Protein 4X9T (pdb70)

Foldseek 3Di:
DPPPEAAEEEEQADQPALSNLLQVLLQVLLVVQHVYGYHYDHRHDPNCVRSVCVQLVDDLALRYKYWDKPVCLCVLPNDPDHLVQWQFQKWWDWFWWFKKAWLPDPDDAVVSVLVVQQVHAFEEEAQDPSDFFQLQVLLQCVQRVGHYDYHHDNGDQVRLVCRLVVNGGIYGATPLNCLVPCVVSGMPTREIAPAADPSRNVHHHVVVVVRDDTTGMTIGMTGGPPRDVVSSVSSNVSSVVSSVDPSSVVSCVVNGGTDIDGRVVVSVVVVVVVVSSVSVVVD

Radius of gyration: 19.53 Å; Cα contacts (8 Å, |Δi|>4): 580; chains: 1; bounding box: 34×39×61 Å

CATH classification: 3.40.190.150 (+1 more: 3.40.190.10)

Structure (mmCIF, N/CA/C/O backbone):
data_4X9T
#
_entry.id   4X9T
#
_cell.length_a   31.976
_cell.length_b   79.244
_cell.length_c   111.583
_cell.angle_alpha   90.000
_cell.angle_beta   90.000
_cell.angle_gamma   90.000
#
_symmetry.space_group_name_H-M   'P 21 21 21'
#
loop_
_entity.id
_entity.type
_entity.pdbx_description
1 polymer 'Uncharacterized protein UPF0065'
2 non-polymer 'CHLORIDE ION'
3 water water
#
loop_
_atom_site.group_PDB
_atom_site.id
_atom_site.type_symbol
_atom_site.label_atom_id
_atom_site.label_alt_id
_atom_site.label_comp_id
_atom_site.label_asym_id
_atom_site.label_entity_id
_atom_site.label_seq_id
_atom_site.pdbx_PDB_ins_code
_atom_site.Cartn_x
_atom_site.Cartn_y
_atom_site.Cartn_z
_atom_site.occupancy
_atom_site.B_iso_or_equiv
_atom_site.auth_seq_id
_atom_site.auth_comp_id
_atom_site.auth_asym_id
_atom_site.auth_atom_id
_atom_site.pdbx_PDB_model_num
ATOM 1 N N . THR A 1 26 ? 26.771 28.703 3.639 1.00 29.60 27 THR A N 1
ATOM 2 C CA . THR A 1 26 ? 27.162 29.089 4.993 1.00 27.23 27 THR A CA 1
ATOM 3 C C . THR A 1 26 ? 25.973 29.636 5.775 1.00 24.27 27 THR A C 1
ATOM 4 O O . THR A 1 26 ? 25.255 30.517 5.300 1.00 26.12 27 THR A O 1
ATOM 8 N N . TYR A 1 27 ? 25.771 29.123 6.980 1.00 21.20 28 TYR A N 1
ATOM 9 C CA . TYR A 1 27 ? 24.693 29.614 7.823 1.00 19.79 28 TYR A CA 1
ATOM 10 C C . TYR A 1 27 ? 25.059 30.959 8.459 1.00 18.17 28 TYR A C 1
ATOM 11 O O . TYR A 1 27 ? 26.167 31.116 8.972 1.00 18.88 28 TYR A O 1
ATOM 20 N N . PRO A 1 28 ? 24.128 31.927 8.469 1.00 17.21 29 PRO A N 1
ATOM 21 C CA . PRO A 1 28 ? 22.786 31.919 7.879 1.00 16.48 29 PRO A CA 1
ATOM 22 C C . PRO A 1 28 ? 22.823 32.412 6.444 1.00 16.55 29 PRO A C 1
ATOM 23 O O . PRO A 1 28 ? 23.608 33.306 6.114 1.00 17.54 29 PRO A O 1
ATOM 27 N N . SER A 1 29 ? 21.971 31.842 5.598 1.00 17.03 30 SER A N 1
ATOM 28 C CA . SER A 1 29 ? 21.942 32.208 4.193 1.00 17.49 30 SER A CA 1
ATOM 29 C C . SER A 1 29 ? 20.576 32.735 3.764 1.00 17.37 30 SER A C 1
ATOM 30 O O . SER A 1 29 ? 20.346 32.970 2.585 1.00 18.68 30 SER A O 1
ATOM 33 N N . ARG A 1 30 ? 19.679 32.914 4.728 1.00 17.21 31 ARG A N 1
ATOM 34 C CA . ARG A 1 30 ? 18.395 33.564 4.473 1.00 18.67 31 ARG A CA 1
ATOM 35 C C . ARG A 1 30 ? 17.896 34.141 5.796 1.00 16.63 31 ARG A C 1
ATOM 36 O O . ARG A 1 30 ? 18.520 33.898 6.824 1.00 16.10 31 ARG A O 1
ATOM 44 N N . PRO A 1 31 ? 16.814 34.947 5.780 1.00 15.78 32 PRO A N 1
ATOM 45 C CA . PRO A 1 31 ? 16.396 35.591 7.030 1.00 15.75 32 PRO A CA 1
ATOM 46 C C . PRO A 1 31 ? 16.025 34.597 8.119 1.00 16.64 32 PRO A C 1
ATOM 47 O O . PRO A 1 31 ? 15.540 33.493 7.841 1.00 17.65 32 PRO A O 1
ATOM 51 N N . ILE A 1 32 ? 16.266 35.013 9.352 1.00 15.45 33 ILE A N 1
ATOM 52 C CA . ILE A 1 32 ? 15.962 34.229 10.535 1.00 14.61 33 ILE A CA 1
ATOM 53 C C . ILE A 1 32 ? 14.737 34.812 11.228 1.00 15.80 33 ILE A C 1
ATOM 54 O O . ILE A 1 32 ? 14.719 36.004 11.544 1.00 17.63 33 ILE A O 1
ATOM 59 N N . GLU A 1 33 ? 13.718 33.989 11.470 1.00 14.85 34 GLU A N 1
ATOM 60 C CA . GLU A 1 33 ? 12.560 34.438 12.243 1.00 16.11 34 GLU A CA 1
ATOM 61 C C . GLU A 1 33 ? 12.812 34.354 13.737 1.00 16.30 34 GLU A C 1
ATOM 62 O O . GLU A 1 33 ? 13.240 33.317 14.246 1.00 16.77 34 GLU A O 1
ATOM 68 N N . LEU A 1 34 ? 12.526 35.448 14.434 1.00 15.51 35 LEU A N 1
ATOM 69 C CA . LEU A 1 34 ? 12.526 35.464 15.884 1.00 16.23 35 LEU A CA 1
ATOM 70 C C . LEU A 1 34 ? 11.076 35.378 16.351 1.00 15.19 35 LEU A C 1
ATOM 71 O O . LEU A 1 34 ? 10.302 36.330 16.187 1.00 15.57 35 LEU A O 1
ATOM 76 N N . ILE A 1 35 ? 10.704 34.216 16.882 1.00 16.21 36 ILE A N 1
ATOM 77 C CA . ILE A 1 35 ? 9.323 33.942 17.257 1.00 16.86 36 ILE A CA 1
ATOM 78 C C . ILE A 1 35 ? 9.095 34.445 18.673 1.00 15.44 36 ILE A C 1
ATOM 79 O O . ILE A 1 35 ? 9.604 33.871 19.644 1.00 16.17 36 ILE A O 1
ATOM 84 N N . VAL A 1 36 ? 8.368 35.550 18.775 1.00 15.97 37 VAL A N 1
ATOM 85 C CA . VAL A 1 36 ? 8.124 36.230 20.037 1.00 14.59 37 VAL A CA 1
ATOM 86 C C . VAL A 1 36 ? 6.703 35.917 20.484 1.00 16.76 37 VAL A C 1
ATOM 87 O O . VAL A 1 36 ? 5.756 36.365 19.852 1.00 16.36 37 VAL A O 1
ATOM 91 N N . PRO A 1 37 ? 6.536 35.149 21.576 1.00 17.45 38 PRO A N 1
ATOM 92 C CA . PRO A 1 37 ? 5.162 34.754 21.937 1.00 19.16 38 PRO A CA 1
ATOM 93 C C . PRO A 1 37 ? 4.422 35.802 22.771 1.00 17.58 38 PRO A C 1
ATOM 94 O O . PRO A 1 37 ? 3.849 35.499 23.821 1.00 18.13 38 PRO A O 1
ATOM 98 N N . TYR A 1 38 ? 4.432 37.037 22.290 1.00 19.13 39 TYR A N 1
ATOM 99 C CA . TYR A 1 38 ? 3.821 38.173 22.958 1.00 19.36 39 TYR A CA 1
ATOM 100 C C . TYR A 1 38 ? 3.255 39.057 21.871 1.00 18.19 39 TYR A C 1
ATOM 101 O O . TYR A 1 38 ? 3.798 39.085 20.770 1.00 17.92 39 TYR A O 1
ATOM 110 N N . PRO A 1 39 ? 2.183 39.789 22.175 1.00 18.09 40 PRO A N 1
ATOM 111 C CA . PRO A 1 39 ? 1.649 40.731 21.187 1.00 19.08 40 PRO A CA 1
ATOM 112 C C . PRO A 1 39 ? 2.652 41.825 20.847 1.00 17.46 40 PRO A C 1
ATOM 113 O O . PRO A 1 39 ? 3.541 42.132 21.646 1.00 20.46 40 PRO A O 1
ATOM 117 N N . ALA A 1 40 ? 2.504 42.404 19.661 1.00 20.62 41 ALA A N 1
ATOM 118 C CA . ALA A 1 40 ? 3.291 43.565 19.275 1.00 20.60 41 ALA A CA 1
ATOM 119 C C . ALA A 1 40 ? 3.053 44.712 20.248 1.00 21.67 41 ALA A C 1
ATOM 120 O O . ALA A 1 40 ? 1.931 44.924 20.712 1.00 24.30 41 ALA A O 1
ATOM 122 N N . GLY A 1 41 ? 4.113 45.450 20.563 1.00 22.81 42 GLY A N 1
ATOM 123 C CA . GLY A 1 41 ? 3.960 46.667 21.339 1.00 22.63 42 GLY A CA 1
ATOM 124 C C . GLY A 1 41 ? 4.336 46.564 22.804 1.00 26.39 42 GLY A C 1
ATOM 125 O O . GLY A 1 41 ? 4.652 47.571 23.434 1.00 32.15 42 GLY A O 1
ATOM 126 N N . GLY A 1 42 ? 4.303 45.356 23.354 1.00 21.82 43 GLY A N 1
ATOM 127 C CA . GLY A 1 42 ? 4.645 45.159 24.750 1.00 24.60 43 GLY A CA 1
ATOM 128 C C . GLY A 1 42 ? 6.144 45.076 24.970 1.00 22.14 43 GLY A C 1
ATOM 129 O O . GLY A 1 42 ? 6.920 45.129 24.021 1.00 19.97 43 GLY A O 1
ATOM 130 N N . GLY A 1 43 ? 6.549 44.926 26.226 1.00 21.94 44 GLY A N 1
ATOM 131 C CA . GLY A 1 43 ? 7.955 44.932 26.590 1.00 22.30 44 GLY A CA 1
ATOM 132 C C . GLY A 1 43 ? 8.795 43.898 25.865 1.00 20.40 44 GLY A C 1
ATOM 133 O O . GLY A 1 43 ? 9.907 44.190 25.424 1.00 18.34 44 GLY A O 1
ATOM 134 N N . THR A 1 44 ? 8.277 42.683 25.735 1.00 18.01 45 THR A N 1
ATOM 135 C CA . THR A 1 44 ? 9.064 41.621 25.129 1.00 17.44 45 THR A CA 1
ATOM 136 C C . THR A 1 44 ? 9.136 41.797 23.612 1.00 15.02 45 THR A C 1
ATOM 137 O O . THR A 1 44 ? 10.146 41.460 22.997 1.00 15.54 45 THR A O 1
ATOM 141 N N . ASP A 1 45 ? 8.085 42.339 23.005 1.00 15.81 46 ASP A N 1
ATOM 142 C CA . ASP A 1 45 ? 8.162 42.701 21.592 1.00 17.70 46 ASP A CA 1
ATOM 143 C C . ASP A 1 45 ? 9.255 43.748 21.390 1.00 16.28 46 ASP A C 1
ATOM 144 O O . ASP A 1 45 ? 10.054 43.648 20.460 1.00 16.95 46 ASP A O 1
ATOM 149 N N . VAL A 1 46 ? 9.283 44.758 22.256 1.00 17.23 47 VAL A N 1
ATOM 150 C CA . VAL A 1 46 ? 10.319 45.787 22.182 1.00 17.54 47 VAL A CA 1
ATOM 151 C C . VAL A 1 46 ? 11.702 45.163 22.310 1.00 15.61 47 VAL A C 1
ATOM 152 O O . VAL A 1 46 ? 12.606 45.489 21.540 1.00 15.88 47 VAL A O 1
ATOM 156 N N . LEU A 1 47 ? 11.873 44.267 23.282 1.00 15.84 48 LEU A N 1
ATOM 157 C CA . LEU A 1 47 ? 13.146 43.567 23.457 1.00 16.65 48 LEU A CA 1
ATOM 158 C C . LEU A 1 47 ? 13.541 42.784 22.209 1.00 16.15 48 LEU A C 1
ATOM 159 O O . LEU A 1 47 ? 14.679 42.855 21.747 1.00 15.91 48 LEU A O 1
ATOM 164 N N . GLY A 1 48 ? 12.594 42.028 21.666 1.00 13.62 49 GLY A N 1
ATOM 165 C CA . GLY A 1 48 ? 12.839 41.231 20.481 1.00 16.21 49 GLY A CA 1
ATOM 166 C C . GLY A 1 48 ? 13.253 42.076 19.293 1.00 13.81 49 GLY A C 1
ATOM 167 O O . GLY A 1 48 ? 14.229 41.774 18.609 1.00 14.74 49 GLY A O 1
ATOM 168 N N . ARG A 1 49 ? 12.536 43.162 19.058 1.00 14.76 50 ARG A N 1
ATOM 169 C CA . ARG A 1 49 ? 12.868 44.017 17.926 1.00 14.97 50 ARG A CA 1
ATOM 170 C C . ARG A 1 49 ? 14.172 44.795 18.164 1.00 14.69 50 ARG A C 1
ATOM 171 O O . ARG A 1 49 ? 14.930 45.045 17.215 1.00 15.86 50 ARG A O 1
ATOM 179 N N . ALA A 1 50 ? 14.469 45.121 19.420 1.00 15.49 51 ALA A N 1
ATOM 180 C CA . ALA A 1 50 ? 15.747 45.756 19.735 1.00 16.04 51 ALA A CA 1
ATOM 181 C C . ALA A 1 50 ? 16.905 44.788 19.512 1.00 14.73 51 ALA A C 1
ATOM 182 O O . ALA A 1 50 ? 17.963 45.183 19.020 1.00 15.70 51 ALA A O 1
ATOM 184 N N . PHE A 1 51 ? 16.715 43.522 19.871 1.00 14.76 52 PHE A N 1
ATOM 185 C CA . PHE A 1 51 ? 17.735 42.511 19.639 1.00 14.38 52 PHE A CA 1
ATOM 186 C C . PHE A 1 51 ? 17.979 42.365 18.133 1.00 14.32 52 PHE A C 1
ATOM 187 O O . PHE A 1 51 ? 19.118 42.301 17.673 1.00 14.51 52 PHE A O 1
ATOM 195 N N . ALA A 1 52 ? 16.898 42.332 17.362 1.00 13.84 53 ALA A N 1
ATOM 196 C CA . ALA A 1 52 ? 17.009 42.224 15.916 1.00 15.54 53 ALA A CA 1
ATOM 197 C C . ALA A 1 52 ? 17.768 43.411 15.343 1.00 14.57 53 ALA A C 1
ATOM 198 O O . ALA A 1 52 ? 18.624 43.243 14.486 1.00 16.06 53 ALA A O 1
ATOM 200 N N . LEU A 1 53 ? 17.446 44.618 15.800 1.00 15.47 54 LEU A N 1
ATOM 201 C CA . LEU A 1 53 ? 18.135 45.816 15.319 1.00 16.93 54 LEU A CA 1
ATOM 202 C C . LEU A 1 53 ? 19.620 45.779 15.667 1.00 16.83 54 LEU A C 1
ATOM 203 O O . LEU A 1 53 ? 20.472 46.145 14.852 1.00 18.33 54 LEU A O 1
ATOM 208 N N . ALA A 1 54 ? 19.933 45.316 16.869 1.00 15.72 55 ALA A N 1
ATOM 209 C CA . ALA A 1 54 ? 21.318 45.241 17.324 1.00 14.91 55 ALA A CA 1
ATOM 210 C C . ALA A 1 54 ? 22.104 44.116 16.650 1.00 16.94 55 ALA A C 1
ATOM 211 O O . ALA A 1 54 ? 23.330 44.028 16.807 1.00 18.21 55 ALA A O 1
ATOM 213 N N A SER A 1 55 ? 21.410 43.260 15.904 0.54 15.45 56 SER A N 1
ATOM 214 N N B SER A 1 55 ? 21.408 43.257 15.908 0.46 15.55 56 SER A N 1
ATOM 215 C CA A SER A 1 55 ? 22.059 42.105 15.286 0.54 16.57 56 SER A CA 1
ATOM 216 C CA B SER A 1 55 ? 22.048 42.105 15.272 0.46 16.57 56 SER A CA 1
ATOM 217 C C A SER A 1 55 ? 22.639 42.406 13.906 0.54 17.82 56 SER A C 1
ATOM 218 C C B SER A 1 55 ? 22.677 42.425 13.923 0.46 17.71 56 SER A C 1
ATOM 219 O O A SER A 1 55 ? 23.318 41.560 13.330 0.54 18.93 56 SER A O 1
ATOM 220 O O B SER A 1 55 ? 23.423 41.609 13.385 0.46 17.90 56 SER A O 1
ATOM 225 N N . VAL A 1 56 ? 22.376 43.599 13.377 1.00 17.15 57 VAL A N 1
ATOM 226 C CA . VAL A 1 56 ? 22.745 43.913 11.990 1.00 19.17 57 VAL A CA 1
ATOM 227 C C . VAL A 1 56 ? 24.243 43.809 11.688 1.00 19.26 57 VAL A C 1
ATOM 228 O O . VAL A 1 56 ? 24.627 43.318 10.623 1.00 21.43 57 VAL A O 1
ATOM 232 N N . LYS A 1 57 ? 25.091 44.240 12.619 1.00 20.43 58 LYS A N 1
ATOM 233 C CA . LYS A 1 57 ? 26.543 44.156 12.408 1.00 19.93 58 LYS A CA 1
ATOM 234 C C . LYS A 1 57 ? 27.085 42.740 12.548 1.00 18.95 58 LYS A C 1
ATOM 235 O O . LYS A 1 57 ? 28.174 42.431 12.071 1.00 21.12 58 LYS A O 1
ATOM 241 N N . HIS A 1 58 ? 26.323 41.884 13.209 1.00 17.01 59 HIS A N 1
ATOM 242 C CA . HIS A 1 58 ? 26.881 40.639 13.723 1.00 16.67 59 HIS A CA 1
ATOM 243 C C . HIS A 1 58 ? 26.319 39.382 13.080 1.00 17.20 59 HIS A C 1
ATOM 244 O O . HIS A 1 58 ? 26.867 38.296 13.256 1.00 20.58 59 HIS A O 1
ATOM 251 N N . LEU A 1 59 ? 25.247 39.533 12.312 1.00 17.14 60 LEU A N 1
ATOM 252 C CA . LEU A 1 59 ? 24.730 38.442 11.491 1.00 19.51 60 LEU A CA 1
ATOM 253 C C . LEU A 1 59 ? 24.518 38.964 10.079 1.00 19.22 60 LEU A C 1
ATOM 254 O O . LEU A 1 59 ? 24.054 40.092 9.898 1.00 25.98 60 LEU A O 1
ATOM 259 N N . PRO A 1 60 ? 24.856 38.153 9.065 1.00 17.87 61 PRO A N 1
ATOM 260 C CA . PRO A 1 60 ? 24.778 38.601 7.670 1.00 19.90 61 PRO A CA 1
ATOM 261 C C . PRO A 1 60 ? 23.380 38.461 7.058 1.00 19.32 61 PRO A C 1
ATOM 262 O O . PRO A 1 60 ? 23.203 38.719 5.863 1.00 22.73 61 PRO A O 1
ATOM 266 N N . GLN A 1 61 ? 22.407 38.049 7.863 1.00 16.93 62 GLN A N 1
ATOM 267 C CA . GLN A 1 61 ? 21.013 37.953 7.420 1.00 15.94 62 GLN A CA 1
ATOM 268 C C . GLN A 1 61 ? 20.158 38.624 8.466 1.00 17.06 62 GLN A C 1
ATOM 269 O O . GLN A 1 61 ? 20.544 38.669 9.630 1.00 18.71 62 GLN A O 1
ATOM 275 N N . ASN A 1 62 ? 19.001 39.137 8.059 1.00 18.72 63 ASN A N 1
ATOM 276 C CA . ASN A 1 62 ? 18.109 39.838 8.974 1.00 18.03 63 ASN A CA 1
ATOM 277 C C . ASN A 1 62 ? 17.473 38.914 9.996 1.00 19.88 63 ASN A C 1
ATOM 278 O O . ASN A 1 62 ? 17.187 37.757 9.691 1.00 19.03 63 ASN A O 1
ATOM 283 N N . LEU A 1 63 ? 17.230 39.436 11.195 1.00 16.21 64 LEU A N 1
ATOM 284 C CA . LEU A 1 63 ? 16.335 38.797 12.153 1.00 14.65 64 LEU A CA 1
ATOM 285 C C . LEU A 1 63 ? 14.973 39.461 12.053 1.00 15.74 64 LEU A C 1
ATOM 286 O O . LEU A 1 63 ? 14.858 40.687 12.176 1.00 19.25 64 LEU A O 1
ATOM 291 N N . ILE A 1 64 ? 13.945 38.653 11.833 1.00 14.63 65 ILE A N 1
ATOM 292 C CA . ILE A 1 64 ? 12.603 39.144 11.574 1.00 17.05 65 ILE A CA 1
ATOM 293 C C . ILE A 1 64 ? 11.694 38.705 12.708 1.00 16.43 65 ILE A C 1
ATOM 294 O O . ILE A 1 64 ? 11.527 37.514 12.946 1.00 17.90 65 ILE A O 1
ATOM 299 N N . VAL A 1 65 ? 11.101 39.660 13.412 1.00 15.07 66 VAL A N 1
ATOM 300 C CA . VAL A 1 65 ? 10.239 39.324 14.534 1.00 16.00 66 VAL A CA 1
ATOM 301 C C . VAL A 1 65 ? 8.858 38.915 14.052 1.00 16.25 66 VAL A C 1
ATOM 302 O O . VAL A 1 65 ? 8.267 39.558 13.176 1.00 17.82 66 VAL A O 1
ATOM 306 N N . VAL A 1 66 ? 8.363 37.823 14.630 1.00 17.07 67 VAL A N 1
ATOM 307 C CA . VAL A 1 66 ? 6.998 37.366 14.441 1.00 19.89 67 VAL A CA 1
ATOM 308 C C . VAL A 1 66 ? 6.325 37.329 15.807 1.00 18.46 67 VAL A C 1
ATOM 309 O O . VAL A 1 66 ? 6.867 36.734 16.734 1.00 18.60 67 VAL A O 1
ATOM 313 N N . ASN A 1 67 ? 5.181 37.984 15.944 1.00 17.89 68 ASN A N 1
ATOM 314 C CA . ASN A 1 67 ? 4.442 37.950 17.201 1.00 16.74 68 ASN A CA 1
ATOM 315 C C . ASN A 1 67 ? 3.424 36.835 17.188 1.00 17.35 68 ASN A C 1
ATOM 316 O O . ASN A 1 67 ? 2.443 36.896 16.458 1.00 20.16 68 ASN A O 1
ATOM 321 N N . LYS A 1 68 ? 3.698 35.792 17.968 1.00 17.02 69 LYS A N 1
ATOM 322 C CA . LYS A 1 68 ? 2.816 34.639 18.014 1.00 18.33 69 LYS A CA 1
ATOM 323 C C . LYS A 1 68 ? 2.471 34.264 19.454 1.00 16.78 69 LYS A C 1
ATOM 324 O O . LYS A 1 68 ? 2.954 33.248 19.973 1.00 17.24 69 LYS A O 1
ATOM 330 N N . PRO A 1 69 ? 1.661 35.104 20.116 1.00 18.74 70 PRO A N 1
ATOM 331 C CA . PRO A 1 69 ? 1.246 34.824 21.493 1.00 18.61 70 PRO A CA 1
ATOM 332 C C . PRO A 1 69 ? 0.172 33.751 21.544 1.00 18.87 70 PRO A C 1
ATOM 333 O O . PRO A 1 69 ? -0.344 33.307 20.509 1.00 19.43 70 PRO A O 1
ATOM 337 N N . GLY A 1 70 ? -0.197 33.367 22.761 1.00 18.73 71 GLY A N 1
ATOM 338 C CA . GLY A 1 70 ? -1.244 32.395 22.975 1.00 18.94 71 GLY A CA 1
ATOM 339 C C . GLY A 1 70 ? -0.728 31.206 23.751 1.00 17.90 71 GLY A C 1
ATOM 340 O O . GLY A 1 70 ? 0.391 30.761 23.545 1.00 17.22 71 GLY A O 1
ATOM 341 N N . ALA A 1 71 ? -1.569 30.691 24.640 1.00 18.74 72 ALA A N 1
ATOM 342 C CA . ALA A 1 71 ? -1.257 29.498 25.422 1.00 20.17 72 ALA A CA 1
ATOM 343 C C . ALA A 1 71 ? 0.071 29.659 26.159 1.00 17.80 72 ALA A C 1
ATOM 344 O O . ALA A 1 71 ? 0.881 28.728 26.219 1.00 17.93 72 ALA A O 1
ATOM 346 N N . SER A 1 72 ? 0.301 30.870 26.671 1.00 17.55 73 SER A N 1
ATOM 347 C CA . SER A 1 72 ? 1.448 31.195 27.521 1.00 17.09 73 SER A CA 1
ATOM 348 C C . SER A 1 72 ? 2.765 30.942 26.814 1.00 17.70 73 SER A C 1
ATOM 349 O O . SER A 1 72 ? 3.802 30.786 27.458 1.00 18.84 73 SER A O 1
ATOM 352 N N . GLY A 1 73 ? 2.735 30.936 25.485 1.00 16.85 74 GLY A N 1
ATOM 353 C CA . GLY A 1 73 ? 3.941 30.771 24.698 1.00 17.68 74 GLY A CA 1
ATOM 354 C C . GLY A 1 73 ? 3.938 29.503 23.863 1.00 15.74 74 GLY A C 1
ATOM 355 O O . GLY A 1 73 ? 4.751 29.368 22.955 1.00 15.87 74 GLY A O 1
ATOM 356 N N . ALA A 1 74 ? 3.026 28.581 24.146 1.00 16.23 75 ALA A N 1
ATOM 357 C CA . ALA A 1 74 ? 3.109 27.239 23.573 1.00 16.72 75 ALA A CA 1
ATOM 358 C C . ALA A 1 74 ? 2.797 27.191 22.079 1.00 16.24 75 ALA A C 1
ATOM 359 O O . ALA A 1 74 ? 3.273 26.300 21.381 1.00 16.07 75 ALA A O 1
ATOM 361 N N . ILE A 1 75 ? 1.995 28.126 21.579 1.00 16.34 76 ILE A N 1
ATOM 362 C CA . ILE A 1 75 ? 1.760 28.198 20.138 1.00 17.28 76 ILE A CA 1
ATOM 363 C C . ILE A 1 75 ? 3.068 28.602 19.441 1.00 16.41 76 ILE A C 1
ATOM 364 O O . ILE A 1 75 ? 3.449 28.010 18.426 1.00 16.78 76 ILE A O 1
ATOM 369 N N . GLY A 1 76 ? 3.773 29.580 19.994 1.00 16.27 77 GLY A N 1
ATOM 370 C CA . GLY A 1 76 ? 5.068 29.971 19.470 1.00 17.33 77 GLY A CA 1
ATOM 371 C C . GLY A 1 76 ? 6.130 28.890 19.634 1.00 17.04 77 GLY A C 1
ATOM 372 O O . GLY A 1 76 ? 6.919 28.654 18.709 1.00 16.74 77 GLY A O 1
ATOM 373 N N . TRP A 1 77 ? 6.161 28.229 20.792 1.00 15.83 78 TRP A N 1
ATOM 374 C CA . TRP A 1 77 ? 7.106 27.130 20.985 1.00 16.02 78 TRP A CA 1
ATOM 375 C C . TRP A 1 77 ? 6.894 26.039 19.954 1.00 16.54 78 TRP A C 1
ATOM 376 O O . TRP A 1 77 ? 7.865 25.535 19.395 1.00 17.63 78 TRP A O 1
ATOM 387 N N . ALA A 1 78 ? 5.639 25.674 19.702 1.00 16.57 79 ALA A N 1
ATOM 388 C CA . ALA A 1 78 ? 5.334 24.627 18.739 1.00 17.43 79 ALA A CA 1
ATOM 389 C C . ALA A 1 78 ? 5.804 25.020 17.342 1.00 18.72 79 ALA A C 1
ATOM 390 O O . ALA A 1 78 ? 6.288 24.177 16.589 1.00 19.95 79 ALA A O 1
ATOM 392 N N . ASP A 1 79 ? 5.690 26.301 16.996 1.00 17.71 80 ASP A N 1
ATOM 393 C CA . ASP A 1 79 ? 6.146 26.757 15.679 1.00 17.16 80 ASP A CA 1
ATOM 394 C C . ASP A 1 79 ? 7.632 26.461 15.503 1.00 17.22 80 ASP A C 1
ATOM 395 O O . ASP A 1 79 ? 8.069 26.003 14.449 1.00 17.85 80 ASP A O 1
ATOM 400 N N . VAL A 1 80 ? 8.401 26.686 16.554 1.00 15.93 81 VAL A N 1
ATOM 401 C CA . VAL A 1 80 ? 9.842 26.456 16.500 1.00 16.79 81 VAL A CA 1
ATOM 402 C C . VAL A 1 80 ? 10.175 24.964 16.555 1.00 19.07 81 VAL A C 1
ATOM 403 O O . VAL A 1 80 ? 10.960 24.457 15.748 1.00 19.65 81 VAL A O 1
ATOM 407 N N . ILE A 1 81 ? 9.562 24.256 17.496 1.00 19.55 82 ILE A N 1
ATOM 408 C CA . ILE A 1 81 ? 9.834 22.836 17.695 1.00 22.14 82 ILE A CA 1
ATOM 409 C C . ILE A 1 81 ? 9.463 22.005 16.475 1.00 25.56 82 ILE A C 1
ATOM 410 O O . ILE A 1 81 ? 10.188 21.079 16.094 1.00 27.29 82 ILE A O 1
ATOM 415 N N . ASN A 1 82 ? 8.347 22.350 15.848 1.00 22.44 83 ASN A N 1
ATOM 416 C CA . ASN A 1 82 ? 7.874 21.606 14.688 1.00 25.41 83 ASN A CA 1
ATOM 417 C C . ASN A 1 82 ? 8.547 22.054 13.396 1.00 24.00 83 ASN A C 1
ATOM 418 O O . ASN A 1 82 ? 8.390 21.416 12.356 1.00 26.36 83 ASN A O 1
ATOM 423 N N . GLY A 1 83 ? 9.289 23.153 13.467 1.00 21.44 84 GLY A N 1
ATOM 424 C CA . GLY A 1 83 ? 10.005 23.665 12.313 1.00 24.16 84 GLY A CA 1
ATOM 425 C C . GLY A 1 83 ? 11.280 22.882 12.063 1.00 22.92 84 GLY A C 1
ATOM 426 O O . GLY A 1 83 ? 11.717 22.104 12.906 1.00 25.10 84 GLY A O 1
ATOM 427 N N . LYS A 1 84 ? 11.893 23.094 10.907 1.00 20.91 85 LYS A N 1
ATOM 428 C CA . LYS A 1 84 ? 13.119 22.375 10.586 1.00 21.05 85 LYS A CA 1
ATOM 429 C C . LYS A 1 84 ? 14.282 22.810 11.479 1.00 17.21 85 LYS A C 1
ATOM 430 O O . LYS A 1 84 ? 14.358 23.963 11.896 1.00 17.84 85 LYS A O 1
ATOM 436 N N . PRO A 1 85 ? 15.208 21.875 11.762 1.00 18.08 86 PRO A N 1
ATOM 437 C CA . PRO A 1 85 ? 16.373 22.200 12.589 1.00 17.90 86 PRO A CA 1
ATOM 438 C C . PRO A 1 85 ? 17.460 22.876 11.761 1.00 17.50 86 PRO A C 1
ATOM 439 O O . PRO A 1 85 ? 18.584 22.379 11.708 1.00 21.11 86 PRO A O 1
ATOM 443 N N . GLU A 1 86 ? 17.111 23.985 11.109 1.00 17.36 87 GLU A N 1
ATOM 444 C CA . GLU A 1 86 ? 18.001 24.640 10.153 1.00 18.04 87 GLU A CA 1
ATOM 445 C C . GLU A 1 86 ? 18.478 26.011 10.619 1.00 19.13 87 GLU A C 1
ATOM 446 O O . GLU A 1 86 ? 19.242 26.663 9.911 1.00 19.00 87 GLU A O 1
ATOM 452 N N . GLY A 1 87 ? 18.039 26.454 11.792 1.00 16.33 88 GLY A N 1
ATOM 453 C CA . GLY A 1 87 ? 18.493 27.721 12.332 1.00 16.20 88 GLY A CA 1
ATOM 454 C C . GLY A 1 87 ? 17.725 28.947 11.866 1.00 16.51 88 GLY A C 1
ATOM 455 O O . GLY A 1 87 ? 18.146 30.068 12.132 1.00 17.09 88 GLY A O 1
ATOM 456 N N . TYR A 1 88 ? 16.604 28.769 11.176 1.00 15.56 89 TYR A N 1
ATOM 457 C CA . TYR A 1 88 ? 15.891 29.950 10.680 1.00 15.11 89 TYR A CA 1
ATOM 458 C C . TYR A 1 88 ? 14.643 30.279 11.499 1.00 14.99 89 TYR A C 1
ATOM 459 O O . TYR A 1 88 ? 13.878 31.156 11.118 1.00 16.04 89 TYR A O 1
ATOM 468 N N . LYS A 1 89 ? 14.477 29.600 12.638 1.00 14.86 90 LYS A N 1
ATOM 469 C CA . LYS A 1 89 ? 13.493 29.965 13.650 1.00 14.27 90 LYS A CA 1
ATOM 470 C C . LYS A 1 89 ? 14.189 29.976 15.001 1.00 15.16 90 LYS A C 1
ATOM 471 O O . LYS A 1 89 ? 14.839 28.998 15.388 1.00 15.57 90 LYS A O 1
ATOM 477 N N . VAL A 1 90 ? 14.077 31.093 15.705 1.00 14.42 91 VAL A N 1
ATOM 478 C CA . VAL A 1 90 ? 14.628 31.236 17.046 1.00 13.99 91 VAL A CA 1
ATOM 479 C C . VAL A 1 90 ? 13.482 31.583 17.976 1.00 14.54 91 VAL A C 1
ATOM 480 O O . VAL A 1 90 ? 12.711 32.502 17.696 1.00 14.72 91 VAL A O 1
ATOM 484 N N . ALA A 1 91 ? 13.336 30.825 19.057 1.00 14.22 92 ALA A N 1
ATOM 485 C CA . ALA A 1 91 ? 12.299 31.084 20.050 1.00 13.85 92 ALA A CA 1
ATOM 486 C C . ALA A 1 91 ? 12.778 32.105 21.057 1.00 12.87 92 ALA A C 1
ATOM 487 O O . ALA A 1 91 ? 13.880 32.002 21.586 1.00 14.28 92 ALA A O 1
ATOM 489 N N . LEU A 1 92 ? 11.930 33.087 21.334 1.00 13.72 93 LEU A N 1
ATOM 490 C CA . LEU A 1 92 ? 12.127 33.945 22.486 1.00 15.49 93 LEU A CA 1
ATOM 491 C C . LEU A 1 92 ? 11.434 33.258 23.662 1.00 14.53 93 LEU A C 1
ATOM 492 O O . LEU A 1 92 ? 10.217 33.374 23.869 1.00 16.72 93 LEU A O 1
ATOM 497 N N . LEU A 1 93 ? 12.235 32.508 24.408 1.00 13.17 94 LEU A N 1
ATOM 498 C CA . LEU A 1 93 ? 11.756 31.767 25.572 1.00 13.20 94 LEU A CA 1
ATOM 499 C C . LEU A 1 93 ? 11.557 32.665 26.777 1.00 13.58 94 LEU A C 1
ATOM 500 O O . LEU A 1 93 ? 12.260 33.668 26.946 1.00 14.38 94 LEU A O 1
ATOM 505 N N . ALA A 1 94 ? 10.625 32.262 27.633 1.00 13.91 95 ALA A N 1
ATOM 506 C CA . ALA A 1 94 ? 10.281 33.007 28.830 1.00 13.12 95 ALA A CA 1
ATOM 507 C C . ALA A 1 94 ? 9.862 32.071 29.943 1.00 14.93 95 ALA A C 1
ATOM 508 O O . ALA A 1 94 ? 9.651 30.876 29.725 1.00 15.57 95 ALA A O 1
ATOM 510 N N . THR A 1 95 ? 9.686 32.659 31.119 1.00 14.45 96 THR A N 1
ATOM 511 C CA . THR A 1 95 ? 9.412 31.965 32.371 1.00 15.15 96 THR A CA 1
ATOM 512 C C . THR A 1 95 ? 8.314 30.899 32.299 1.00 15.23 96 THR A C 1
ATOM 513 O O . THR A 1 95 ? 8.366 29.893 33.004 1.00 16.57 96 THR A O 1
ATOM 517 N N . ASP A 1 96 ? 7.310 31.143 31.454 1.00 15.14 97 ASP A N 1
ATOM 518 C CA . ASP A 1 96 ? 6.153 30.241 31.314 1.00 16.18 97 ASP A CA 1
ATOM 519 C C . ASP A 1 96 ? 6.548 28.821 30.947 1.00 15.64 97 ASP A C 1
ATOM 520 O O . ASP A 1 96 ? 5.823 27.873 31.217 1.00 16.47 97 ASP A O 1
ATOM 525 N N . LEU A 1 97 ? 7.698 28.678 30.303 1.00 15.53 98 LEU A N 1
ATOM 526 C CA . LEU A 1 97 ? 8.218 27.365 29.938 1.00 15.38 98 LEU A CA 1
ATOM 527 C C . LEU A 1 97 ? 8.515 26.505 31.178 1.00 18.49 98 LEU A C 1
ATOM 528 O O . LEU A 1 97 ? 8.535 25.273 31.090 1.00 18.14 98 LEU A O 1
ATOM 541 N N . THR A 1 99 ? 6.659 26.730 34.115 1.00 18.70 100 THR A N 1
ATOM 542 C CA . THR A 1 99 ? 5.457 26.450 34.881 1.00 21.45 100 THR A CA 1
ATOM 543 C C . THR A 1 99 ? 4.427 25.651 34.090 1.00 20.31 100 THR A C 1
ATOM 544 O O . THR A 1 99 ? 3.833 24.730 34.630 1.00 21.83 100 THR A O 1
ATOM 548 N N . GLN A 1 100 ? 4.230 25.981 32.817 1.00 20.81 101 GLN A N 1
ATOM 549 C CA . GLN A 1 100 ? 3.191 25.316 32.027 1.00 21.52 101 GLN A CA 1
ATOM 550 C C . GLN A 1 100 ? 3.297 23.777 31.995 1.00 20.47 101 GLN A C 1
ATOM 551 O O . GLN A 1 100 ? 2.306 23.098 32.278 1.00 22.98 101 GLN A O 1
ATOM 557 N N 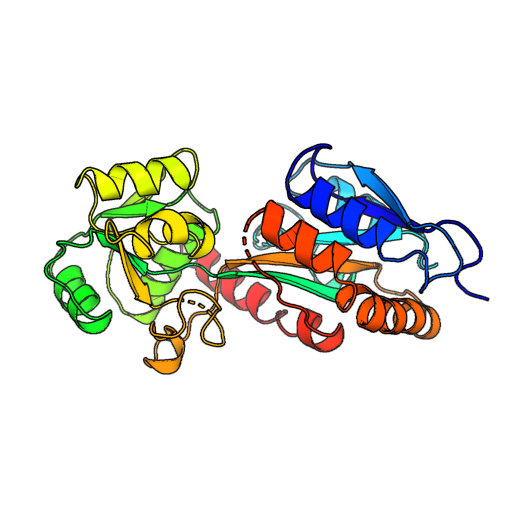. PRO A 1 101 ? 4.476 23.213 31.664 1.00 20.10 102 PRO A N 1
ATOM 558 C CA . PRO A 1 101 ? 4.511 21.743 31.680 1.00 22.53 102 PRO A CA 1
ATOM 559 C C . PRO A 1 101 ? 4.337 21.150 33.077 1.00 23.06 102 PRO A C 1
ATOM 560 O O . PRO A 1 101 ? 3.746 20.079 33.228 1.00 23.92 102 PRO A O 1
ATOM 564 N N . ASN A 1 102 ? 4.845 21.839 34.092 1.00 21.97 103 ASN A N 1
ATOM 565 C CA . ASN A 1 102 ? 4.746 21.338 35.458 1.00 22.74 103 ASN A CA 1
ATOM 566 C C . ASN A 1 102 ? 3.345 21.481 36.040 1.00 26.13 103 ASN A C 1
ATOM 567 O O . ASN A 1 102 ? 3.034 20.907 37.084 1.00 28.94 103 ASN A O 1
ATOM 580 N N . GLY A 1 104 ? 0.944 20.561 34.056 1.00 30.60 105 GLY A N 1
ATOM 581 C CA . GLY A 1 104 ? 0.295 19.578 33.206 1.00 29.98 105 GLY A CA 1
ATOM 582 C C . GLY A 1 104 ? -0.490 20.186 32.061 1.00 29.36 105 GLY A C 1
ATOM 583 O O . GLY A 1 104 ? -1.452 19.588 31.576 1.00 34.27 105 GLY A O 1
ATOM 584 N N . LEU A 1 105 ? -0.073 21.367 31.614 1.00 29.04 106 LEU A N 1
ATOM 585 C CA . LEU A 1 105 ? -0.809 22.101 30.588 1.00 28.20 106 LEU A CA 1
ATOM 586 C C . LEU A 1 105 ? -0.161 22.001 29.208 1.00 31.02 106 LEU A C 1
ATOM 587 O O . LEU A 1 105 ? -0.744 22.419 28.206 1.00 29.63 106 LEU A O 1
ATOM 592 N N . THR A 1 106 ? 1.047 21.449 29.164 1.00 26.35 107 THR A N 1
ATOM 593 C CA . THR A 1 106 ? 1.734 21.189 27.905 1.00 23.66 107 THR A CA 1
ATOM 594 C C . THR A 1 106 ? 2.780 20.101 28.106 1.00 25.32 107 THR A C 1
ATOM 595 O O . THR A 1 106 ? 3.263 19.892 29.221 1.00 25.08 107 THR A O 1
ATOM 599 N N . LYS A 1 107 ? 3.113 19.405 27.022 1.00 22.23 108 LYS A N 1
ATOM 600 C CA . LYS A 1 107 ? 4.182 18.412 27.032 1.00 24.91 108 LYS A CA 1
ATOM 601 C C . LYS A 1 107 ? 5.521 19.050 26.679 1.00 19.28 108 LYS A C 1
ATOM 602 O O . LYS A 1 107 ? 6.573 18.426 26.825 1.00 23.57 108 LYS A O 1
ATOM 608 N N . ILE A 1 108 ? 5.479 20.293 26.208 1.00 18.66 109 ILE A N 1
ATOM 609 C CA . ILE A 1 108 ? 6.685 21.015 25.823 1.00 18.90 109 ILE A CA 1
ATOM 610 C C . ILE A 1 108 ? 7.485 21.393 27.060 1.00 18.78 109 ILE A C 1
ATOM 611 O O . ILE A 1 108 ? 6.921 21.865 28.049 1.00 18.95 109 ILE A O 1
ATOM 616 N N . THR A 1 109 ? 8.794 21.152 27.022 1.00 17.45 110 THR A N 1
ATOM 617 C CA . THR A 1 109 ? 9.661 21.558 28.121 1.00 17.42 110 THR A CA 1
ATOM 618 C C . THR A 1 109 ? 10.937 22.161 27.573 1.00 15.91 110 THR A C 1
ATOM 619 O O . THR A 1 109 ? 11.168 22.157 26.360 1.00 15.86 110 THR A O 1
ATOM 623 N N . HIS A 1 110 ? 11.787 22.631 28.479 1.00 16.10 111 HIS A N 1
ATOM 624 C CA . HIS A 1 110 ? 13.064 23.219 28.095 1.00 16.89 111 HIS A CA 1
ATOM 625 C C . HIS A 1 110 ? 13.922 22.239 27.309 1.00 15.58 111 HIS A C 1
ATOM 626 O O . HIS A 1 110 ? 14.769 22.665 26.521 1.00 17.16 111 HIS A O 1
ATOM 633 N N . GLU A 1 111 ? 13.706 20.938 27.495 1.00 16.38 112 GLU A N 1
ATOM 634 C CA . GLU A 1 111 ? 14.530 19.950 26.802 1.00 16.86 112 GLU A CA 1
ATOM 635 C C . GLU A 1 111 ? 14.175 19.811 25.324 1.00 16.83 112 GLU A C 1
ATOM 636 O O . GLU A 1 111 ? 14.859 19.101 24.590 1.00 18.08 112 GLU A O 1
ATOM 642 N N . ASP A 1 112 ? 13.120 20.491 24.883 1.00 15.56 113 ASP A N 1
ATOM 643 C CA . ASP A 1 112 ? 12.788 20.534 23.462 1.00 16.26 113 ASP A CA 1
ATOM 644 C C . ASP A 1 112 ? 13.617 21.573 22.715 1.00 14.49 113 ASP A C 1
ATOM 645 O O . ASP A 1 112 ? 13.499 21.710 21.498 1.00 15.41 113 ASP A O 1
ATOM 650 N N . PHE A 1 113 ? 14.470 22.290 23.438 1.00 15.10 114 PHE A N 1
ATOM 651 C CA . PHE A 1 113 ? 15.236 23.389 22.871 1.00 14.00 114 PHE A CA 1
ATOM 652 C C . PHE A 1 113 ? 16.717 23.230 23.133 1.00 15.90 114 PHE A C 1
ATOM 653 O O . PHE A 1 113 ? 17.120 22.558 24.096 1.00 17.63 114 PHE A O 1
ATOM 661 N N . ILE A 1 114 ? 17.521 23.852 22.277 1.00 14.20 115 ILE A N 1
ATOM 662 C CA . ILE A 1 114 ? 18.929 24.116 22.557 1.00 14.77 115 ILE A CA 1
ATOM 663 C C . ILE A 1 114 ? 19.070 25.600 22.862 1.00 14.25 115 ILE A C 1
ATOM 664 O O . ILE A 1 114 ? 18.705 26.450 22.036 1.00 14.16 115 ILE A O 1
ATOM 669 N N . PRO A 1 115 ? 19.589 25.922 24.053 1.00 14.20 116 PRO A N 1
ATOM 670 C CA . PRO A 1 115 ? 19.664 27.335 24.433 1.00 13.98 116 PRO A CA 1
ATOM 671 C C . PRO A 1 115 ? 20.750 28.095 23.681 1.00 14.02 116 PRO A C 1
ATOM 672 O O . PRO A 1 115 ? 21.853 27.572 23.483 1.00 16.32 116 PRO A O 1
ATOM 676 N N . ILE A 1 116 ? 20.424 29.315 23.266 1.00 13.35 117 ILE A N 1
ATOM 677 C CA . ILE A 1 116 ? 21.416 30.214 22.708 1.00 12.74 117 ILE A CA 1
ATOM 678 C C . ILE A 1 116 ? 21.977 31.109 23.825 1.00 13.48 117 ILE A C 1
ATOM 679 O O . ILE A 1 116 ? 23.185 31.138 24.047 1.00 14.32 117 ILE A O 1
ATOM 684 N N . ALA A 1 117 ? 21.095 31.804 24.550 1.00 13.48 118 ALA A N 1
ATOM 685 C CA . ALA A 1 117 ? 21.502 32.691 25.645 1.00 13.10 118 ALA A CA 1
ATOM 686 C C . ALA A 1 117 ? 20.300 33.189 26.426 1.00 14.24 118 ALA A C 1
ATOM 687 O O . ALA A 1 117 ? 19.207 33.292 25.875 1.00 14.21 118 ALA A O 1
ATOM 689 N N . ARG A 1 118 ? 20.518 33.524 27.697 1.00 13.96 119 ARG A N 1
ATOM 690 C CA . ARG A 1 118 ? 19.550 34.328 28.433 1.00 14.73 119 ARG A CA 1
ATOM 691 C C . ARG A 1 118 ? 19.842 35.798 28.153 1.00 13.75 119 ARG A C 1
ATOM 692 O O . ARG A 1 118 ? 21.009 36.177 27.986 1.00 14.39 119 ARG A O 1
ATOM 700 N N . LEU A 1 119 ? 18.794 36.626 28.102 1.00 15.05 120 LEU A N 1
ATOM 701 C CA . LEU A 1 119 ? 18.942 38.077 27.891 1.00 14.80 120 LEU A CA 1
ATOM 702 C C . LEU A 1 119 ? 18.580 38.900 29.129 1.00 14.76 120 LEU A C 1
ATOM 703 O O . LEU A 1 119 ? 19.254 39.888 29.440 1.00 14.82 120 LEU A O 1
ATOM 708 N N . ASN A 1 120 ? 17.531 38.477 29.829 1.00 13.77 121 ASN A N 1
ATOM 709 C CA . ASN A 1 120 ? 16.890 39.268 30.865 1.00 14.21 121 ASN A CA 1
ATOM 710 C C . ASN A 1 120 ? 16.508 38.378 32.043 1.00 14.81 121 ASN A C 1
ATOM 711 O O . ASN A 1 120 ? 16.120 37.223 31.848 1.00 14.08 121 ASN A O 1
ATOM 716 N N . TYR A 1 121 ? 16.628 38.919 33.256 1.00 12.88 122 TYR A N 1
ATOM 717 C CA . TYR A 1 121 ? 16.159 38.250 34.471 1.00 13.89 122 TYR A CA 1
ATOM 718 C C . TYR A 1 121 ? 15.743 39.342 35.440 1.00 13.89 122 TYR A C 1
ATOM 719 O O . TYR A 1 121 ? 16.534 40.244 35.729 1.00 14.86 122 TYR A O 1
ATOM 728 N N . ASP A 1 122 ? 14.510 39.273 35.924 1.00 14.26 123 ASP A N 1
ATOM 729 C CA . ASP A 1 122 ? 13.995 40.214 36.913 1.00 13.18 123 ASP A CA 1
ATOM 730 C C . ASP A 1 122 ? 13.607 39.437 38.163 1.00 12.43 123 ASP A C 1
ATOM 731 O O . ASP A 1 122 ? 12.524 38.871 38.239 1.00 14.33 123 ASP A O 1
ATOM 736 N N . PRO A 1 123 ? 14.521 39.364 39.137 1.00 12.93 124 PRO A N 1
ATOM 737 C CA . PRO A 1 123 ? 14.245 38.578 40.344 1.00 13.37 124 PRO A CA 1
ATOM 738 C C . PRO A 1 123 ? 13.119 39.140 41.196 1.00 14.09 124 PRO A C 1
ATOM 739 O O . PRO A 1 123 ? 12.921 40.357 41.258 1.00 13.78 124 PRO A O 1
ATOM 743 N N . ALA A 1 124 ? 12.418 38.244 41.879 1.00 12.88 125 ALA A N 1
ATOM 744 C CA . ALA A 1 124 ? 11.493 38.631 42.933 1.00 12.60 125 ALA A CA 1
ATOM 745 C C . ALA A 1 124 ? 12.265 39.230 44.102 1.00 13.32 125 ALA A C 1
ATOM 746 O O . ALA A 1 124 ? 13.491 39.079 44.206 1.00 13.26 125 ALA A O 1
ATOM 748 N N . ALA A 1 125 ? 11.540 39.886 45.002 1.00 12.43 126 ALA A N 1
ATOM 749 C CA . ALA A 1 125 ? 12.149 40.484 46.187 1.00 12.44 126 ALA A CA 1
ATOM 750 C C . ALA A 1 125 ? 11.135 40.463 47.316 1.00 13.66 126 ALA A C 1
ATOM 751 O O . ALA A 1 125 ? 9.944 40.336 47.066 1.00 15.68 126 ALA A O 1
ATOM 753 N N . ILE A 1 126 ? 11.606 40.575 48.552 1.00 13.30 127 ILE A N 1
ATOM 754 C CA . ILE A 1 126 ? 10.712 40.773 49.686 1.00 12.61 127 ILE A CA 1
ATOM 755 C C . ILE A 1 126 ? 10.713 42.249 50.045 1.00 13.09 127 ILE A C 1
ATOM 756 O O . ILE A 1 126 ? 11.731 42.785 50.465 1.00 12.92 127 ILE A O 1
ATOM 761 N N . THR A 1 127 ? 9.579 42.904 49.848 1.00 13.20 128 THR A N 1
ATOM 762 C CA . THR A 1 127 ? 9.471 44.346 50.014 1.00 13.34 128 THR A CA 1
ATOM 763 C C . THR A 1 127 ? 8.355 44.678 50.989 1.00 12.85 128 THR A C 1
ATOM 764 O O . THR A 1 127 ? 7.296 44.055 50.955 1.00 13.92 128 THR A O 1
ATOM 768 N N . VAL A 1 128 ? 8.642 45.614 51.891 1.00 13.60 129 VAL A N 1
ATOM 769 C CA . VAL A 1 128 ? 7.689 46.070 52.899 1.00 14.18 129 VAL A CA 1
ATOM 770 C C . VAL A 1 128 ? 7.572 47.596 52.834 1.00 13.37 129 VAL A C 1
ATOM 771 O O . VAL A 1 128 ? 8.327 48.260 52.112 1.00 14.13 129 VAL A O 1
ATOM 775 N N . ARG A 1 129 ? 6.616 48.165 53.554 1.00 14.52 130 ARG A N 1
ATOM 776 C CA . ARG A 1 129 ? 6.521 49.619 53.585 1.00 16.04 130 ARG A CA 1
ATOM 777 C C . ARG A 1 129 ? 7.730 50.197 54.323 1.00 15.74 130 ARG A C 1
ATOM 778 O O . ARG A 1 129 ? 8.296 49.553 55.213 1.00 17.55 130 ARG A O 1
ATOM 786 N N 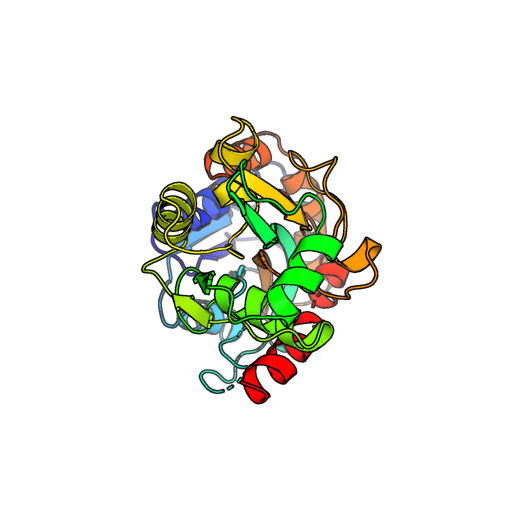. ALA A 1 130 ? 8.136 51.407 53.946 1.00 16.95 131 ALA A N 1
ATOM 787 C CA . ALA A 1 130 ? 9.335 52.008 54.532 1.00 19.53 131 ALA A CA 1
ATOM 788 C C . ALA A 1 130 ? 9.247 52.150 56.051 1.00 20.42 131 ALA A C 1
ATOM 789 O O . ALA A 1 130 ? 10.271 52.102 56.737 1.00 21.92 131 ALA A O 1
ATOM 791 N N . ASP A 1 131 ? 8.034 52.303 56.574 1.00 17.53 132 ASP A N 1
ATOM 792 C CA . ASP A 1 131 ? 7.839 52.500 58.006 1.00 20.77 132 ASP A CA 1
ATOM 793 C C . ASP A 1 131 ? 7.629 51.190 58.761 1.00 19.61 132 ASP A C 1
ATOM 794 O O . ASP A 1 131 ? 7.346 51.216 59.954 1.00 21.08 132 ASP A O 1
ATOM 799 N N . ALA A 1 132 ? 7.769 50.054 58.077 1.00 18.75 133 ALA A N 1
ATOM 800 C CA . ALA A 1 132 ? 7.605 48.748 58.720 1.00 17.87 133 ALA A CA 1
ATOM 801 C C . ALA A 1 132 ? 8.581 48.577 59.877 1.00 17.83 133 ALA A C 1
ATOM 802 O O . ALA A 1 132 ? 9.697 49.085 59.819 1.0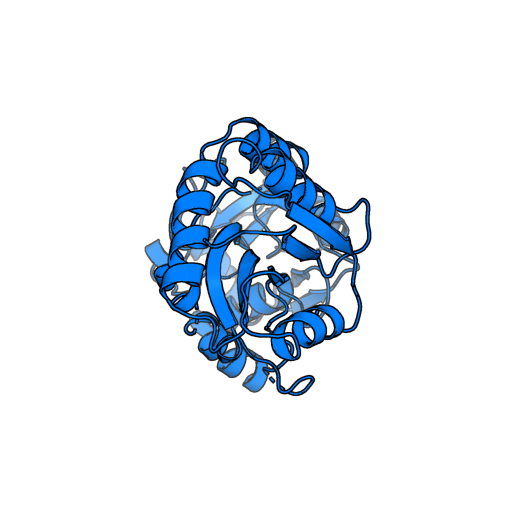0 18.75 133 ALA A O 1
ATOM 804 N N . PRO A 1 133 ? 8.162 47.867 60.940 1.00 18.12 134 PRO A N 1
ATOM 805 C CA . PRO A 1 133 ? 9.052 47.690 62.094 1.00 17.97 134 PRO A CA 1
ATOM 806 C C . PRO A 1 133 ? 10.289 46.839 61.787 1.00 19.68 134 PRO A C 1
ATOM 807 O O . PRO A 1 133 ? 11.257 46.888 62.549 1.00 25.53 134 PRO A O 1
ATOM 811 N N . TRP A 1 134 ? 10.258 46.077 60.698 1.00 19.91 135 TRP A N 1
ATOM 812 C CA . TRP A 1 134 ? 11.322 45.124 60.371 1.00 20.66 135 TRP A CA 1
ATOM 813 C C . TRP A 1 134 ? 12.400 45.764 59.511 1.00 20.89 135 TRP A C 1
ATOM 814 O O . TRP A 1 134 ? 12.102 46.371 58.481 1.00 23.07 135 TRP A O 1
ATOM 825 N N . ASN A 1 135 ? 13.650 45.615 59.932 1.00 20.87 136 ASN A N 1
ATOM 826 C CA . ASN A 1 135 ? 14.764 46.227 59.214 1.00 22.50 136 ASN A CA 1
ATOM 827 C C . ASN A 1 135 ? 15.639 45.221 58.468 1.00 22.72 136 ASN A C 1
ATOM 828 O O . ASN A 1 135 ? 16.513 45.605 57.695 1.00 22.01 136 ASN A O 1
ATOM 833 N N . THR A 1 13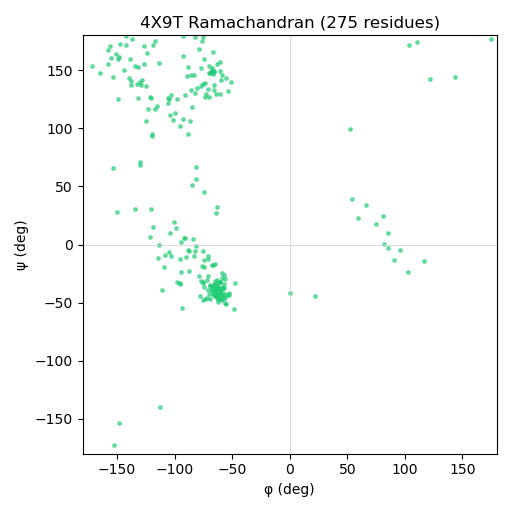6 ? 15.406 43.937 58.711 1.00 17.42 137 THR A N 1
ATOM 834 C CA . THR A 1 136 ? 16.146 42.861 58.051 1.00 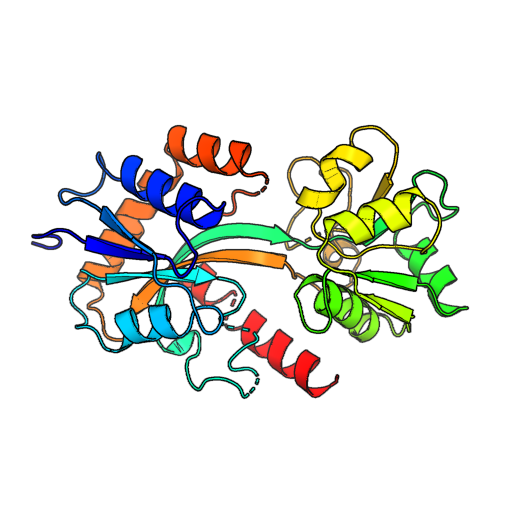16.29 137 THR A CA 1
ATOM 835 C C . THR A 1 136 ? 15.169 41.769 57.679 1.00 15.10 137 THR A C 1
ATOM 836 O O . THR A 1 136 ? 14.091 41.667 58.272 1.00 16.30 137 THR A O 1
ATOM 840 N N . VAL A 1 137 ? 15.554 40.930 56.722 1.00 15.27 138 VAL A N 1
ATOM 841 C CA . VAL A 1 137 ? 14.686 39.829 56.344 1.00 14.71 138 VAL A CA 1
ATOM 842 C C . VAL A 1 137 ? 14.531 38.854 57.518 1.00 15.26 138 VAL A C 1
ATOM 843 O O . VAL A 1 137 ? 13.479 38.251 57.699 1.00 15.71 138 VAL A O 1
ATOM 847 N N . GLU A 1 138 ? 15.561 38.732 58.348 1.00 15.87 139 GLU A N 1
ATOM 848 C CA . GLU A 1 138 ? 15.462 37.850 59.509 1.00 17.20 139 GLU A CA 1
ATOM 849 C C . GLU A 1 138 ? 14.408 38.349 60.506 1.00 16.07 139 GLU A C 1
ATOM 850 O O . GLU A 1 138 ? 13.616 37.567 61.038 1.00 17.16 139 GLU A O 1
ATOM 856 N N . GLU A 1 139 ? 14.383 39.656 60.760 1.00 16.29 140 GLU A N 1
ATOM 857 C CA . GLU A 1 139 ? 13.361 40.231 61.635 1.00 16.41 140 GLU A CA 1
ATOM 858 C C . GLU A 1 139 ? 11.966 40.036 61.051 1.00 15.79 140 GLU A C 1
ATOM 859 O O . GLU A 1 139 ? 11.021 39.732 61.773 1.00 15.28 140 GLU A O 1
ATOM 865 N N . PHE A 1 140 ? 11.840 40.217 59.740 1.00 16.19 141 PHE A N 1
ATOM 866 C CA . PHE A 1 140 ? 10.559 40.052 59.081 1.00 15.11 141 PHE A CA 1
ATOM 867 C C . PHE A 1 140 ? 10.057 38.625 59.225 1.00 14.90 141 PHE A C 1
ATOM 868 O O . PHE A 1 140 ? 8.899 38.409 59.579 1.00 15.25 141 PHE A O 1
ATOM 876 N N . LEU A 1 141 ? 10.936 37.656 59.003 1.00 15.00 142 LEU A N 1
ATOM 877 C CA . LEU A 1 141 ? 10.529 36.259 59.100 1.00 16.24 142 LEU A CA 1
ATOM 878 C C . LEU A 1 141 ? 10.190 35.850 60.532 1.00 17.15 142 LEU A C 1
ATOM 879 O O . LEU A 1 141 ? 9.259 35.070 60.749 1.00 18.44 142 LEU A O 1
ATOM 884 N N . ALA A 1 142 ? 10.918 36.377 61.512 1.00 17.21 143 ALA A N 1
ATOM 885 C CA . ALA A 1 142 ? 10.637 36.035 62.905 1.00 19.10 143 ALA A CA 1
ATOM 886 C C . ALA A 1 142 ? 9.272 36.579 63.325 1.00 17.76 143 ALA A C 1
ATOM 887 O O . ALA A 1 142 ? 8.537 35.947 64.092 1.00 18.99 143 ALA A O 1
ATOM 889 N N . ALA A 1 143 ? 8.928 37.759 62.821 1.00 16.57 144 ALA A N 1
ATOM 890 C CA . ALA A 1 143 ? 7.616 38.346 63.073 1.00 17.11 144 ALA A CA 1
ATOM 891 C C . ALA A 1 143 ? 6.522 37.559 62.346 1.00 14.87 144 ALA A C 1
ATOM 892 O O . ALA A 1 143 ? 5.495 37.216 62.926 1.00 16.38 144 ALA A O 1
ATOM 894 N N . ALA A 1 144 ? 6.765 37.255 61.077 1.00 15.11 145 ALA A N 1
ATOM 895 C CA . ALA A 1 144 ? 5.792 36.560 60.256 1.00 16.26 145 ALA A CA 1
ATOM 896 C C . ALA A 1 144 ? 5.455 35.176 60.807 1.00 17.02 145 ALA A C 1
ATOM 897 O O . ALA A 1 144 ? 4.331 34.699 60.669 1.00 17.61 145 ALA A O 1
ATOM 899 N N . LYS A 1 145 ? 6.424 34.524 61.437 1.00 17.32 146 LYS A N 1
ATOM 900 C CA . LYS A 1 145 ? 6.178 33.185 61.958 1.00 19.66 146 LYS A CA 1
ATOM 901 C C . LYS A 1 145 ? 5.182 33.203 63.114 1.00 20.60 146 LYS A C 1
ATOM 902 O O . LYS A 1 145 ? 4.594 32.177 63.446 1.00 21.90 146 LYS A O 1
ATOM 908 N N . GLN A 1 146 ? 4.974 34.378 63.706 1.00 17.08 147 GLN A N 1
ATOM 909 C CA . GLN A 1 146 ? 4.016 34.546 64.798 1.00 17.62 147 GLN A CA 1
ATOM 910 C C . GLN A 1 146 ? 2.613 34.856 64.306 1.00 21.15 147 GLN A C 1
ATOM 911 O O . GLN A 1 146 ? 1.687 34.954 65.112 1.00 23.32 147 GLN A O 1
ATOM 917 N N . GLY A 1 147 ? 2.442 35.034 63.003 1.00 22.81 148 GLY A N 1
ATOM 918 C CA . GLY A 1 147 ? 1.147 35.439 62.499 1.00 23.87 148 GLY A CA 1
ATOM 919 C C . GLY A 1 147 ? 0.806 34.915 61.123 1.00 21.71 148 GLY A C 1
ATOM 920 O O . GLY A 1 147 ? 1.298 33.873 60.688 1.00 25.61 148 GLY A O 1
ATOM 921 N N . ASP A 1 148 ? -0.053 35.665 60.446 1.00 20.96 149 ASP A N 1
ATOM 922 C CA . ASP A 1 148 ? -0.557 35.322 59.127 1.00 23.60 149 ASP A CA 1
ATOM 923 C C . ASP A 1 148 ? -0.375 36.539 58.255 1.00 20.62 149 ASP A C 1
ATOM 924 O O . ASP A 1 148 ? -1.347 37.188 57.870 1.00 22.02 149 ASP A O 1
ATOM 929 N N . PHE A 1 149 ? 0.875 36.871 57.970 1.00 18.20 150 PHE A N 1
ATOM 930 C CA . PHE A 1 149 ? 1.163 38.089 57.241 1.00 16.44 150 PHE A CA 1
ATOM 931 C C . PHE A 1 149 ? 0.626 38.021 55.820 1.00 15.73 150 PHE A C 1
ATOM 932 O O . PHE A 1 149 ? 0.772 37.003 55.128 1.00 16.06 150 PHE A O 1
ATOM 940 N N . ARG A 1 150 ? 0.022 39.117 55.382 1.00 15.78 151 ARG A N 1
ATOM 941 C CA . ARG A 1 150 ? -0.560 39.216 54.056 1.00 14.14 151 ARG A CA 1
ATOM 942 C C . ARG A 1 150 ? 0.514 39.619 53.069 1.00 14.27 151 ARG A C 1
ATOM 943 O O . ARG A 1 150 ? 1.128 40.686 53.194 1.00 15.18 151 ARG A O 1
ATOM 951 N N . VAL A 1 151 ? 0.773 38.746 52.102 1.00 13.84 152 VAL A N 1
ATOM 952 C CA . VAL A 1 151 ? 1.816 38.984 51.114 1.00 13.66 152 VAL A CA 1
ATOM 953 C C . VAL A 1 151 ? 1.180 39.075 49.730 1.00 13.62 152 VAL A C 1
ATOM 954 O O . VAL A 1 151 ? 0.587 38.117 49.242 1.00 14.04 152 VAL A O 1
ATOM 958 N N . GLY A 1 152 ? 1.295 40.248 49.117 1.00 13.84 153 GLY A N 1
ATOM 959 C CA . GLY A 1 152 ? 0.645 40.500 47.846 1.00 14.23 153 GLY A CA 1
ATOM 960 C C . GLY A 1 152 ? 1.456 39.979 46.674 1.00 13.99 153 GLY A C 1
ATOM 961 O O . GLY A 1 152 ? 2.695 39.989 46.681 1.00 14.55 153 GLY A O 1
ATOM 962 N N . ASN A 1 153 ? 0.733 39.518 45.661 1.00 13.85 154 ASN A N 1
ATOM 963 C CA . ASN A 1 153 ? 1.330 39.028 44.427 1.00 16.00 154 ASN A CA 1
ATOM 964 C C . ASN A 1 153 ? 0.463 39.455 43.242 1.00 15.14 154 ASN A C 1
ATOM 965 O O . ASN A 1 153 ? -0.561 40.119 43.414 1.00 15.29 154 ASN A O 1
ATOM 970 N N . GLY A 1 154 ? 0.890 39.087 42.036 1.00 15.32 155 GLY A N 1
ATOM 971 C CA . GLY A 1 154 ? 0.242 39.545 40.820 1.00 16.76 155 GLY A CA 1
ATOM 972 C C . GLY A 1 154 ? -0.728 38.559 40.202 1.00 17.36 155 GLY A C 1
ATOM 973 O O . GLY A 1 154 ? -1.141 38.736 39.056 1.00 18.68 155 GLY A O 1
ATOM 974 N N . GLY A 1 155 ? -1.106 37.532 40.959 1.00 17.69 156 GLY A N 1
ATOM 975 C CA . GLY A 1 155 ? -2.053 36.545 40.481 1.00 18.36 156 GLY A CA 1
ATOM 976 C C . GLY A 1 155 ? -1.696 35.166 40.986 1.00 18.86 156 GLY A C 1
ATOM 977 O O . GLY A 1 155 ? -0.526 34.814 41.093 1.00 18.76 156 GLY A O 1
ATOM 978 N N . ASN A 1 156 ? -2.714 34.370 41.276 1.00 20.78 157 ASN A N 1
ATOM 979 C CA . ASN A 1 156 ? -2.506 33.015 41.754 1.00 26.91 157 ASN A CA 1
ATOM 980 C C . ASN A 1 156 ? -1.739 32.176 40.734 1.00 20.68 157 ASN A C 1
ATOM 981 O O . ASN A 1 156 ? -2.078 32.162 39.557 1.00 20.68 157 ASN A O 1
ATOM 986 N N . GLY A 1 157 ? -0.681 31.513 41.191 1.00 20.19 158 GLY A N 1
ATOM 987 C CA . GLY A 1 157 ? 0.068 30.595 40.355 1.00 23.96 158 GLY A CA 1
ATOM 988 C C . GLY A 1 157 ? 1.083 31.263 39.453 1.00 21.15 158 GLY A C 1
ATOM 989 O O . GLY A 1 157 ? 1.768 30.588 38.676 1.00 26.14 158 GLY A O 1
ATOM 990 N N . SER A 1 158 ? 1.185 32.584 39.535 1.00 19.02 159 SER A N 1
ATOM 991 C CA . SER A 1 158 ? 2.191 33.274 38.748 1.00 23.77 159 SER A CA 1
ATOM 992 C C . SER A 1 158 ? 3.470 33.458 39.557 1.00 17.22 159 SER A C 1
ATOM 993 O O . SER A 1 158 ? 3.560 33.046 40.707 1.00 16.59 159 SER A O 1
ATOM 996 N N . THR A 1 159 ? 4.464 34.066 38.925 1.00 16.73 160 THR A N 1
ATOM 997 C CA . THR A 1 159 ? 5.814 34.084 39.471 1.00 15.09 160 THR A CA 1
ATOM 998 C C . THR A 1 159 ? 5.904 34.624 40.894 1.00 14.22 160 THR A C 1
ATOM 999 O O . THR A 1 159 ? 6.588 34.055 41.736 1.00 15.03 160 THR A O 1
ATOM 1003 N N . TRP A 1 160 ? 5.202 35.715 41.180 1.00 14.83 161 TRP A N 1
ATOM 1004 C CA . TRP A 1 160 ? 5.380 36.384 42.462 1.00 14.46 161 TRP A CA 1
ATOM 1005 C C . TRP A 1 160 ? 4.661 35.621 43.572 1.00 15.48 161 TRP A C 1
ATOM 1006 O O . TRP A 1 160 ? 5.113 35.616 44.719 1.00 14.77 161 TRP A O 1
ATOM 1017 N N . HIS A 1 161 ? 3.554 34.967 43.239 1.00 15.09 162 HIS A N 1
ATOM 1018 C CA . HIS A 1 161 ? 2.910 34.064 44.177 1.00 15.58 162 HIS A CA 1
ATOM 1019 C C . HIS A 1 161 ? 3.854 32.916 44.509 1.00 14.72 162 HIS A C 1
ATOM 1020 O O . HIS A 1 161 ? 4.078 32.595 45.679 1.00 15.09 162 HIS A O 1
ATOM 1027 N N . LEU A 1 162 ? 4.419 32.303 43.476 1.00 15.27 163 LEU A N 1
ATOM 1028 C CA . LEU A 1 162 ? 5.315 31.170 43.665 1.00 14.80 163 LEU A CA 1
ATOM 1029 C C . LEU A 1 162 ? 6.561 31.586 44.445 1.00 14.35 163 LEU A C 1
ATOM 1030 O O . LEU A 1 162 ? 7.084 30.808 45.238 1.00 15.02 163 LEU A O 1
ATOM 1035 N N . ALA A 1 163 ? 7.003 32.827 44.259 1.00 14.08 164 ALA A N 1
ATOM 1036 C CA . ALA A 1 163 ? 8.124 33.358 45.030 1.00 14.13 164 ALA A CA 1
ATOM 1037 C C . ALA A 1 163 ? 7.801 33.367 46.524 1.00 13.80 164 ALA A C 1
ATOM 1038 O O . ALA A 1 163 ? 8.634 32.983 47.350 1.00 14.61 164 ALA A O 1
ATOM 1040 N N . ALA A 1 164 ? 6.604 33.823 46.879 1.00 14.34 165 ALA A N 1
ATOM 1041 C CA . ALA A 1 164 ? 6.206 33.839 48.281 1.00 14.63 165 ALA A CA 1
ATOM 1042 C C . ALA A 1 164 ? 6.071 32.412 48.810 1.00 14.22 165 ALA A C 1
ATOM 1043 O O . ALA A 1 164 ? 6.449 32.122 49.944 1.00 14.47 165 ALA A O 1
ATOM 1045 N N . ALA A 1 165 ? 5.542 31.514 47.986 1.00 14.15 166 ALA A N 1
ATOM 1046 C CA . ALA A 1 165 ? 5.408 30.115 48.373 1.00 15.15 166 ALA A CA 1
ATOM 1047 C C . ALA A 1 165 ? 6.776 29.462 48.560 1.00 15.08 166 ALA A C 1
ATOM 1048 O O . ALA A 1 165 ? 6.948 28.602 49.429 1.00 16.60 166 ALA A O 1
ATOM 1050 N N . ALA A 1 166 ? 7.746 29.864 47.749 1.00 15.29 167 ALA A N 1
ATOM 1051 C CA . ALA A 1 166 ? 9.095 29.335 47.878 1.00 15.29 167 ALA A CA 1
ATOM 1052 C C . ALA A 1 166 ? 9.699 29.739 49.219 1.00 15.32 167 ALA A C 1
ATOM 1053 O O . ALA A 1 166 ? 10.385 28.957 49.876 1.00 15.87 167 ALA A O 1
ATOM 1055 N N . VAL A 1 167 ? 9.438 30.973 49.638 1.00 14.86 168 VAL A N 1
ATOM 1056 C CA . VAL A 1 167 ? 9.887 31.431 50.949 1.00 13.96 168 VAL A CA 1
ATOM 1057 C C . VAL A 1 167 ? 9.241 30.602 52.065 1.00 14.87 168 VAL A C 1
ATOM 1058 O O . VAL A 1 167 ? 9.921 30.198 53.005 1.00 16.43 168 VAL A O 1
ATOM 1062 N N . GLU A 1 168 ? 7.945 30.325 51.957 1.00 15.08 169 GLU A N 1
ATOM 1063 C CA . GLU A 1 168 ? 7.275 29.473 52.939 1.00 17.48 169 GLU A CA 1
ATOM 1064 C C . GLU A 1 168 ? 7.946 28.111 53.015 1.00 16.05 169 GLU A C 1
ATOM 1065 O O . GLU A 1 168 ? 8.169 27.563 54.094 1.00 17.44 169 GLU A O 1
ATOM 1071 N N . ASP A 1 169 ? 8.257 27.558 51.852 1.00 17.35 170 ASP A N 1
ATOM 1072 C CA . ASP A 1 169 ? 8.835 26.225 51.769 1.00 18.32 170 ASP A CA 1
ATOM 1073 C C . ASP A 1 169 ? 10.185 26.138 52.484 1.00 18.23 170 ASP A C 1
ATOM 1074 O O . ASP A 1 169 ? 10.464 25.157 53.169 1.00 22.23 170 ASP A O 1
ATOM 1079 N N . LYS A 1 170 ? 11.017 27.161 52.332 1.00 18.71 171 LYS A N 1
ATOM 1080 C CA . LYS A 1 170 ? 12.365 27.127 52.898 1.00 19.45 171 LYS A CA 1
ATOM 1081 C C . LYS A 1 170 ? 12.452 27.623 54.334 1.00 21.11 171 LYS A C 1
ATOM 1082 O O . LYS A 1 170 ? 13.393 27.283 55.050 1.00 24.56 171 LYS A O 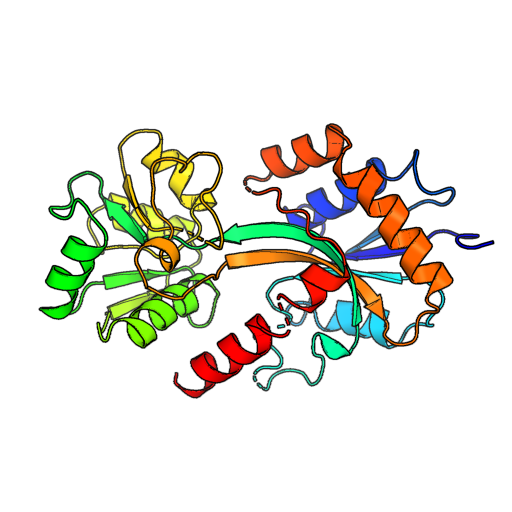1
ATOM 1088 N N . THR A 1 171 ? 11.491 28.435 54.761 1.00 18.62 172 THR A N 1
ATOM 1089 C CA . THR A 1 171 ? 11.569 29.032 56.097 1.00 18.79 172 THR A CA 1
ATOM 1090 C C . THR A 1 171 ? 10.555 28.483 57.100 1.00 20.05 172 THR A C 1
ATOM 1091 O O . THR A 1 171 ? 10.739 28.642 58.304 1.00 23.31 172 THR A O 1
ATOM 1095 N N . GLY A 1 172 ? 9.491 27.847 56.620 1.00 19.89 173 GLY A N 1
ATOM 1096 C CA . GLY A 1 172 ? 8.472 27.321 57.515 1.00 21.10 173 GLY A CA 1
ATOM 1097 C C . GLY A 1 172 ? 7.411 28.334 57.912 1.00 20.80 173 GLY A C 1
ATOM 1098 O O . GLY A 1 172 ? 6.464 28.005 58.622 1.00 25.64 173 GLY A O 1
ATOM 1099 N N . VAL A 1 173 ? 7.566 29.572 57.457 1.00 17.59 174 VAL A N 1
ATOM 1100 C CA . VAL A 1 173 ? 6.542 30.583 57.679 1.00 18.28 174 VAL A CA 1
ATOM 1101 C C . VAL A 1 173 ? 5.315 30.249 56.835 1.00 18.19 174 VAL A C 1
ATOM 1102 O O . VAL A 1 173 ? 5.422 29.573 55.804 1.00 17.37 174 VAL A O 1
ATOM 1106 N N . LYS A 1 174 ? 4.150 30.703 57.281 1.00 17.69 175 LYS A N 1
ATOM 1107 C CA . LYS A 1 174 ? 2.927 30.571 56.507 1.00 17.84 175 LYS A CA 1
ATOM 1108 C C . LYS A 1 174 ? 2.319 31.950 56.286 1.00 16.63 175 LYS A C 1
ATOM 1109 O O . LYS A 1 174 ? 1.925 32.622 57.245 1.00 17.42 175 LYS A O 1
ATOM 1115 N N . PHE A 1 175 ? 2.248 32.367 55.029 1.00 15.59 176 PHE A N 1
ATOM 1116 C CA . PHE A 1 175 ? 1.642 33.639 54.658 1.00 16.83 176 PHE A CA 1
ATOM 1117 C C . PHE A 1 175 ? 0.164 33.498 54.303 1.00 17.12 176 PHE A C 1
ATOM 1118 O O . PHE A 1 175 ? -0.315 32.405 54.008 1.00 19.21 176 PHE A O 1
ATOM 1126 N N . ASN A 1 176 ? -0.538 34.627 54.317 1.00 16.19 177 ASN A N 1
ATOM 1127 C CA . ASN A 1 176 ? -1.854 34.800 53.688 1.00 16.69 177 ASN A CA 1
ATOM 1128 C C . ASN A 1 176 ? -1.560 35.398 52.303 1.00 17.68 177 ASN A C 1
ATOM 1129 O O . ASN A 1 176 ? -1.215 36.572 52.200 1.00 17.29 177 ASN A O 1
ATOM 1134 N N . HIS A 1 177 ? -1.603 34.582 51.249 1.00 16.55 178 HIS A N 1
ATOM 1135 C CA . HIS A 1 177 ? -1.314 35.077 49.902 1.00 16.58 178 HIS A CA 1
ATOM 1136 C C . HIS A 1 177 ? -2.451 35.948 49.388 1.00 15.24 178 HIS A C 1
ATOM 1137 O O . HIS A 1 177 ? -3.607 35.559 49.431 1.00 17.18 178 HIS A O 1
ATOM 1144 N N . ILE A 1 178 ? -2.107 37.139 48.906 1.00 14.64 179 ILE A N 1
ATOM 1145 C CA . ILE A 1 178 ? -3.110 38.070 48.417 1.00 15.29 179 ILE A CA 1
ATOM 1146 C C . ILE A 1 178 ? -2.879 38.384 46.946 1.00 13.76 179 ILE A C 1
ATOM 1147 O O . ILE A 1 178 ? -2.106 39.292 46.619 1.00 15.46 179 ILE A O 1
ATOM 1152 N N . PRO A 1 179 ? -3.552 37.633 46.052 1.00 14.87 180 PRO A N 1
ATOM 1153 C CA . PRO A 1 179 ? -3.406 37.965 44.632 1.00 15.30 180 PRO A CA 1
ATOM 1154 C C . PRO A 1 179 ? -4.192 39.213 44.229 1.00 14.30 180 PRO A C 1
ATOM 1155 O O . PRO A 1 179 ? -5.329 39.435 44.658 1.00 15.74 180 PRO A O 1
ATOM 1159 N N . PHE A 1 180 ? -3.532 40.027 43.406 1.00 15.29 181 PHE A N 1
ATOM 1160 C CA . PHE A 1 180 ? -4.107 41.190 42.749 1.00 16.95 181 PHE A CA 1
ATOM 1161 C C . PHE A 1 180 ? -4.078 40.987 41.244 1.00 18.44 181 PHE A C 1
ATOM 1162 O O . PHE A 1 180 ? -3.502 40.017 40.746 1.00 19.28 181 PHE A O 1
ATOM 1170 N N . ALA A 1 181 ? -4.665 41.927 40.517 1.00 17.92 182 ALA A N 1
ATOM 1171 C CA . ALA A 1 181 ? -4.614 41.916 39.056 1.00 20.94 182 ALA A CA 1
ATOM 1172 C C . ALA A 1 181 ? -3.297 42.489 38.560 1.00 22.94 182 ALA A C 1
ATOM 1173 O O . ALA A 1 181 ? -3.264 43.558 37.954 1.00 28.89 182 ALA A O 1
ATOM 1175 N N . GLY A 1 182 ? -2.211 41.782 38.829 1.00 22.04 183 GLY A N 1
ATOM 1176 C CA . GLY A 1 182 ? -0.896 42.250 38.441 1.00 20.78 183 GLY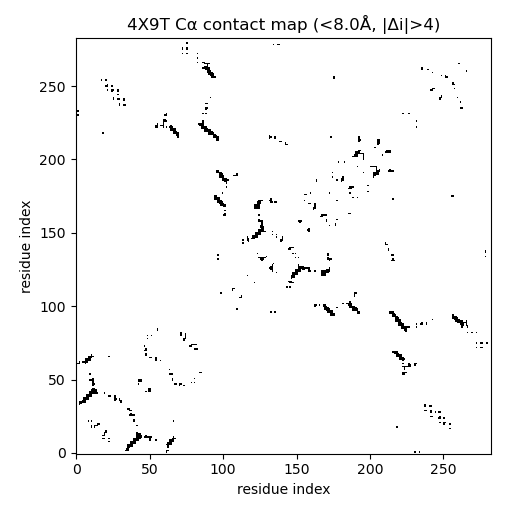 A CA 1
ATOM 1177 C C . GLY A 1 182 ? -0.107 42.816 39.600 1.00 18.44 183 GLY A C 1
ATOM 1178 O O . GLY A 1 182 ? -0.629 42.993 40.702 1.00 17.61 183 GLY A O 1
ATOM 1179 N N . ALA A 1 183 ? 1.164 43.103 39.345 1.00 18.72 184 ALA A N 1
ATOM 1180 C CA . ALA A 1 183 ? 2.082 43.512 40.394 1.00 18.00 184 ALA A CA 1
ATOM 1181 C C . ALA A 1 183 ? 1.863 44.945 40.858 1.00 18.12 184 ALA A C 1
ATOM 1182 O O . ALA A 1 183 ? 2.061 45.247 42.037 1.00 17.98 184 ALA A O 1
ATOM 1184 N N . ALA A 1 184 ? 1.454 45.828 39.956 1.00 18.18 185 ALA A N 1
ATOM 1185 C CA . ALA A 1 184 ? 1.316 47.227 40.339 1.00 18.23 185 ALA A CA 1
ATOM 1186 C C . ALA A 1 184 ? 0.242 47.461 41.412 1.00 19.53 185 ALA A C 1
ATOM 1187 O O . ALA A 1 184 ? 0.497 48.184 42.377 1.00 18.87 185 ALA A O 1
ATOM 1189 N N . PRO A 1 185 ? -0.952 46.849 41.272 1.00 16.62 186 PRO A N 1
ATOM 1190 C CA . PRO A 1 185 ? -1.924 47.033 42.359 1.00 16.69 186 PRO A CA 1
ATOM 1191 C C . PRO A 1 185 ? -1.448 46.449 43.704 1.00 15.36 186 PRO A C 1
ATOM 1192 O O . PRO A 1 185 ? -1.811 46.957 44.766 1.00 16.11 186 PRO A O 1
ATOM 1196 N N . ALA A 1 186 ? -0.646 45.394 43.667 1.00 15.90 187 ALA A N 1
ATOM 1197 C CA . ALA A 1 186 ? -0.093 44.843 44.901 1.00 15.31 187 ALA A CA 1
ATOM 1198 C C . ALA A 1 186 ? 0.829 45.853 45.581 1.00 16.61 187 ALA A C 1
ATOM 1199 O O . ALA A 1 186 ? 0.768 46.040 46.798 1.00 15.86 187 ALA A O 1
ATOM 1201 N N . ALA A 1 187 ? 1.688 46.505 44.803 1.00 15.08 188 ALA A N 1
ATOM 1202 C CA . ALA A 1 187 ? 2.566 47.535 45.350 1.00 14.02 188 ALA A CA 1
ATOM 1203 C C . ALA A 1 187 ? 1.769 48.704 45.916 1.00 16.31 188 ALA A C 1
ATOM 1204 O O . ALA A 1 187 ? 2.114 49.223 46.976 1.00 16.25 188 ALA A O 1
ATOM 1206 N N . LEU A 1 188 ? 0.718 49.124 45.224 1.00 15.90 189 LEU A N 1
ATOM 1207 C CA . LEU A 1 188 ? -0.100 50.217 45.727 1.00 15.97 189 LEU A CA 1
ATOM 1208 C C . LEU A 1 188 ? -0.800 49.839 47.035 1.00 15.24 189 LEU A C 1
ATOM 1209 O O . LEU A 1 188 ? -0.966 50.677 47.923 1.00 17.73 189 LEU A O 1
ATOM 1214 N N . SER A 1 189 ? -1.232 48.586 47.138 1.00 15.10 190 SER A N 1
ATOM 1215 C CA . SER A 1 189 ? -1.842 48.094 48.366 1.00 14.29 190 SER A CA 1
ATOM 1216 C C . SER A 1 189 ? -0.851 48.178 49.523 1.00 15.29 190 SER A C 1
ATOM 1217 O O . SER A 1 189 ? -1.198 48.624 50.622 1.00 16.46 190 SER A O 1
ATOM 1220 N N . LEU A 1 190 ? 0.379 47.742 49.277 1.00 14.31 191 LEU A N 1
ATOM 1221 C CA . LEU A 1 190 ? 1.401 47.808 50.303 1.00 13.83 191 LEU A CA 1
ATOM 1222 C C . LEU A 1 190 ? 1.667 49.255 50.719 1.00 16.28 191 LEU A C 1
ATOM 1223 O O . LEU A 1 190 ? 1.778 49.565 51.911 1.00 16.14 191 LEU A O 1
ATOM 1228 N N . LEU A 1 191 ? 1.753 50.146 49.736 1.00 15.77 192 LEU A N 1
ATOM 1229 C CA . LEU A 1 191 ? 1.930 51.562 50.023 1.00 17.50 192 LEU A CA 1
ATOM 1230 C C . LEU A 1 191 ? 0.811 52.118 50.911 1.00 18.70 192 LEU A C 1
ATOM 1231 O O . LEU A 1 191 ? 1.046 52.996 51.748 1.00 21.60 192 LEU A O 1
ATOM 1236 N N . GLY A 1 192 ? -0.397 51.599 50.731 1.00 17.37 193 GLY A N 1
ATOM 1237 C CA . GLY A 1 192 ? -1.538 52.055 51.503 1.00 21.31 193 GLY A CA 1
ATOM 1238 C C . GLY A 1 192 ? -1.655 51.420 52.875 1.00 20.16 193 GLY A C 1
ATOM 1239 O O . GLY A 1 192 ? -2.527 51.794 53.658 1.00 22.12 193 GLY A O 1
ATOM 1240 N N . GLY A 1 193 ? -0.794 50.450 53.162 1.00 18.54 194 GLY A N 1
ATOM 1241 C CA . GLY A 1 193 ? -0.787 49.778 54.451 1.00 21.03 194 GLY A CA 1
ATOM 1242 C C . GLY A 1 193 ? -1.835 48.691 54.595 1.00 19.75 194 GLY A C 1
ATOM 1243 O O . GLY A 1 193 ? -2.236 48.346 55.712 1.00 21.30 194 GLY A O 1
ATOM 1244 N N . HIS A 1 194 ? -2.272 48.130 53.471 1.00 17.67 195 HIS A N 1
ATOM 1245 C CA . HIS A 1 194 ? -3.378 47.182 53.477 1.00 16.34 195 HIS A CA 1
ATOM 1246 C C . HIS A 1 194 ? -2.917 45.732 53.523 1.00 16.61 195 HIS A C 1
ATOM 1247 O O . HIS A 1 194 ? -3.734 44.831 53.728 1.00 16.63 195 HIS A O 1
ATOM 1254 N N . ILE A 1 195 ? -1.624 45.515 53.302 1.00 14.94 196 ILE A N 1
ATOM 1255 C CA . ILE A 1 195 ? -1.012 44.194 53.373 1.00 15.03 196 ILE A CA 1
ATOM 1256 C C . ILE A 1 195 ? 0.370 44.398 53.990 1.00 14.78 196 ILE A C 1
ATOM 1257 O O . ILE A 1 195 ? 0.809 45.539 54.144 1.00 16.50 196 ILE A O 1
ATOM 1262 N N . GLU A 1 196 ? 1.072 43.314 54.315 1.00 14.34 197 GLU A N 1
ATOM 1263 C CA . GLU A 1 196 ? 2.321 43.417 55.082 1.00 14.35 197 GLU A CA 1
ATOM 1264 C C . GLU A 1 196 ? 3.562 43.437 54.203 1.00 14.41 197 GLU A C 1
ATOM 1265 O O . GLU A 1 196 ? 4.560 44.061 54.551 1.00 14.19 197 GLU A O 1
ATOM 1271 N N . ALA A 1 197 ? 3.516 42.732 53.078 1.00 14.25 198 ALA A N 1
ATOM 1272 C CA . ALA A 1 197 ? 4.677 42.631 52.196 1.00 13.37 198 ALA A CA 1
ATOM 1273 C C . ALA A 1 197 ? 4.219 42.271 50.798 1.00 13.42 198 ALA A C 1
ATOM 1274 O O . ALA A 1 197 ? 3.068 41.877 50.601 1.00 13.51 198 ALA A O 1
ATOM 1276 N N . ILE A 1 198 ? 5.133 42.403 49.839 1.00 14.17 199 ILE A N 1
ATOM 1277 C CA . ILE A 1 198 ? 4.907 41.882 48.497 1.00 14.25 199 ILE A CA 1
ATOM 1278 C C . ILE A 1 198 ? 6.153 41.148 48.031 1.00 14.17 199 ILE A C 1
ATOM 1279 O O . ILE A 1 198 ? 7.265 41.442 48.486 1.00 13.91 199 ILE A O 1
ATOM 1284 N N . THR A 1 199 ? 5.958 40.192 47.127 1.00 13.42 200 THR A N 1
ATOM 1285 C CA . THR A 1 199 ? 7.049 39.413 46.570 1.00 14.12 200 THR A CA 1
ATOM 1286 C C . THR A 1 199 ? 7.114 39.584 45.055 1.00 14.54 200 THR A C 1
ATOM 1287 O O . THR A 1 199 ? 7.511 38.675 44.327 1.00 15.33 200 THR A O 1
ATOM 1291 N N . VAL A 1 200 ? 6.701 40.758 44.586 1.00 14.07 201 VAL A N 1
ATOM 1292 C CA . VAL A 1 200 ? 6.818 41.099 43.176 1.00 14.18 201 VAL A CA 1
ATOM 1293 C C . VAL A 1 200 ? 8.275 41.437 42.849 1.00 14.74 201 VAL A C 1
ATOM 1294 O O . VAL A 1 200 ? 9.138 41.403 43.729 1.00 14.91 201 VAL A O 1
ATOM 1298 N N . SER A 1 201 ? 8.564 41.739 41.585 1.00 15.65 202 SER A N 1
ATOM 1299 C CA . SER A 1 201 ? 9.954 41.951 41.184 1.00 14.67 202 SER A CA 1
ATOM 1300 C C . SER A 1 201 ? 10.578 43.174 41.836 1.00 14.53 202 SER A C 1
ATOM 1301 O O . SER A 1 201 ? 9.897 44.171 42.122 1.00 15.51 202 SER A O 1
ATOM 1304 N N . ALA A 1 202 ? 11.882 43.097 42.076 1.00 14.26 203 ALA A N 1
ATOM 1305 C CA . ALA A 1 202 ? 12.634 44.273 42.476 1.00 13.75 203 ALA A CA 1
ATOM 1306 C C . ALA A 1 202 ? 12.406 45.425 41.491 1.00 15.16 203 ALA A C 1
ATOM 1307 O O . ALA A 1 202 ? 12.226 46.577 41.899 1.00 15.40 203 ALA A O 1
ATOM 1309 N N . ALA A 1 203 ? 12.382 45.112 40.199 1.00 15.02 204 ALA A N 1
ATOM 1310 C CA . ALA A 1 203 ? 12.189 46.135 39.179 1.00 14.81 204 ALA A CA 1
ATOM 1311 C C . ALA A 1 203 ? 10.893 46.906 39.395 1.00 16.55 204 ALA A C 1
ATOM 1312 O O . ALA A 1 203 ? 10.831 48.111 39.159 1.00 17.52 204 ALA A O 1
ATOM 1314 N N . GLU A 1 204 ? 9.852 46.213 39.838 1.00 15.93 205 GLU A N 1
ATOM 1315 C CA . GLU A 1 204 ? 8.562 46.859 40.025 1.00 16.30 205 GLU A CA 1
ATOM 1316 C C . GLU A 1 204 ? 8.489 47.722 41.276 1.00 15.49 205 GLU A C 1
ATOM 1317 O O . GLU A 1 204 ? 7.607 48.571 41.384 1.00 20.24 205 GLU A O 1
ATOM 1323 N N . VAL A 1 205 ? 9.386 47.520 42.228 1.00 14.82 206 VAL A N 1
ATOM 1324 C CA . VAL A 1 205 ? 9.352 48.348 43.432 1.00 14.03 206 VAL A CA 1
ATOM 1325 C C . VAL A 1 205 ? 10.445 49.402 43.471 1.00 14.51 206 VAL A C 1
ATOM 1326 O O . VAL A 1 205 ? 10.429 50.246 44.366 1.00 15.21 206 VAL A O 1
ATOM 1330 N N . TYR A 1 206 ? 11.376 49.384 42.516 1.00 14.89 207 TYR A N 1
ATOM 1331 C CA . TYR A 1 206 ? 12.517 50.304 42.574 1.00 15.31 207 TYR A CA 1
ATOM 1332 C C . TYR A 1 206 ? 12.073 51.765 42.608 1.00 14.20 207 TYR A C 1
ATOM 1333 O O . TYR A 1 206 ? 12.687 52.573 43.314 1.00 16.51 207 TYR A O 1
ATOM 1342 N N . ALA A 1 207 ? 11.019 52.102 41.876 1.00 15.11 208 ALA A N 1
ATOM 1343 C CA . ALA A 1 207 ? 10.517 53.474 41.871 1.00 16.65 208 ALA A CA 1
ATOM 1344 C C . ALA A 1 207 ? 10.180 53.943 43.287 1.00 16.74 208 ALA A C 1
ATOM 1345 O O . ALA A 1 207 ? 10.275 55.128 43.602 1.00 17.61 208 ALA A O 1
ATOM 1347 N N . TYR A 1 208 ? 9.801 52.997 44.139 1.00 15.79 209 TYR A N 1
ATOM 1348 C CA . TYR A 1 208 ? 9.380 53.317 45.496 1.00 14.72 209 TYR A CA 1
ATOM 1349 C C . TYR A 1 208 ? 10.486 53.140 46.528 1.00 15.74 209 TYR A C 1
ATOM 1350 O O . TYR A 1 208 ? 10.522 53.872 47.523 1.00 16.01 209 TYR A O 1
ATOM 1359 N N . THR A 1 209 ? 11.385 52.175 46.318 1.00 13.52 210 THR A N 1
ATOM 1360 C CA . THR A 1 209 ? 12.473 51.962 47.264 1.00 14.85 210 THR A CA 1
ATOM 1361 C C . THR A 1 209 ? 13.509 53.076 47.103 1.00 15.80 210 THR A C 1
ATOM 1362 O O . THR A 1 209 ? 14.087 53.551 48.087 1.00 18.22 210 THR A O 1
ATOM 1366 N N . SER A 1 210 ? 13.736 53.518 45.867 1.00 16.50 211 SER A N 1
ATOM 1367 C CA . SER A 1 210 ? 14.709 54.580 45.612 1.00 17.96 211 SER A CA 1
ATOM 1368 C C . SER A 1 210 ? 14.227 55.942 46.101 1.00 17.32 211 SER A C 1
ATOM 1369 O O . SER A 1 210 ? 15.005 56.893 46.163 1.00 18.08 211 SER A O 1
ATOM 1372 N N . THR A 1 211 ? 12.943 56.042 46.435 1.00 16.75 212 THR A N 1
ATOM 1373 C CA . THR A 1 211 ? 12.364 57.315 46.853 1.00 17.79 212 THR A CA 1
ATOM 1374 C C . THR A 1 211 ? 11.817 57.230 48.280 1.00 18.54 212 THR A C 1
ATOM 1375 O O . THR A 1 211 ? 11.044 58.085 48.709 1.00 20.14 212 THR A O 1
ATOM 1379 N N . GLY A 1 212 ? 12.219 56.185 48.996 1.00 16.92 213 GLY A N 1
ATOM 1380 C CA . GLY A 1 212 ? 11.938 56.057 50.418 1.00 18.06 213 GLY A CA 1
ATOM 1381 C C . GLY A 1 212 ? 10.521 55.694 50.840 1.00 19.69 213 GLY A C 1
ATOM 1382 O O . GLY A 1 212 ? 10.158 55.879 52.004 1.00 20.66 213 GLY A O 1
ATOM 1383 N N . LYS A 1 213 ? 9.716 55.172 49.918 1.00 16.94 214 LYS A N 1
ATOM 1384 C CA . LYS A 1 213 ? 8.328 54.823 50.238 1.00 15.75 214 LYS A CA 1
ATOM 1385 C C . LYS A 1 213 ? 8.168 53.352 50.625 1.00 14.82 214 LYS A C 1
ATOM 1386 O O . LYS A 1 213 ? 7.300 53.007 51.442 1.00 17.19 214 LYS A O 1
ATOM 1392 N N . LEU A 1 214 ? 8.969 52.493 50.001 1.00 14.74 215 LEU A N 1
ATOM 1393 C CA . LEU A 1 214 ? 9.048 51.072 50.347 1.00 14.18 215 LEU A CA 1
ATOM 1394 C C . LEU A 1 214 ? 10.491 50.735 50.675 1.00 14.95 215 LEU A C 1
ATOM 1395 O O . LEU A 1 214 ? 11.386 51.526 50.381 1.00 15.23 215 LEU A O 1
ATOM 1400 N N . LYS A 1 215 ? 10.726 49.586 51.308 1.00 14.41 216 LYS A N 1
ATOM 1401 C CA . LYS A 1 215 ? 12.091 49.109 51.490 1.00 16.04 216 LYS A CA 1
ATOM 1402 C C . LYS A 1 215 ? 12.140 47.621 51.215 1.00 14.47 216 LYS A C 1
ATOM 1403 O O . LYS A 1 215 ? 11.231 46.862 51.561 1.00 15.22 216 LYS A O 1
ATOM 1409 N N . THR A 1 216 ? 13.217 47.201 50.571 1.00 14.21 217 THR A N 1
ATOM 1410 C CA . THR A 1 216 ? 13.391 45.809 50.192 1.00 13.53 217 THR A CA 1
ATOM 1411 C C . THR A 1 216 ? 14.375 45.129 51.139 1.00 13.46 217 THR A C 1
ATOM 1412 O O . THR A 1 216 ? 15.459 45.640 51.395 1.00 15.24 217 THR A O 1
ATOM 1416 N N . LEU A 1 217 ? 13.961 43.993 51.691 1.00 13.58 218 LEU A N 1
ATOM 1417 C CA . LEU A 1 217 ? 14.732 43.276 52.695 1.00 13.43 218 LEU A CA 1
ATOM 1418 C C . LEU A 1 217 ? 15.613 42.174 52.093 1.00 14.27 218 LEU A C 1
ATOM 1419 O O . LEU A 1 217 ? 16.586 41.762 52.699 1.00 14.57 218 LEU A O 1
ATOM 1424 N N . ALA A 1 218 ? 15.250 41.673 50.924 1.00 13.48 219 ALA A N 1
ATOM 1425 C CA . ALA A 1 218 ? 16.046 40.644 50.263 1.00 14.28 219 ALA A CA 1
ATOM 1426 C C . ALA A 1 218 ? 15.635 40.530 48.811 1.00 14.13 219 ALA A C 1
ATOM 1427 O O . ALA A 1 218 ? 14.475 40.770 48.467 1.00 14.10 219 ALA A O 1
ATOM 1429 N N . VAL A 1 219 ? 16.596 40.190 47.953 1.00 14.33 220 VAL A N 1
ATOM 1430 C CA . VAL A 1 219 ? 16.313 39.940 46.546 1.00 13.96 220 VAL A CA 1
ATOM 1431 C C . VAL A 1 219 ? 16.539 38.460 46.275 1.00 13.87 220 VAL A C 1
ATOM 1432 O O . VAL A 1 219 ? 17.524 37.880 46.735 1.00 15.08 220 VAL A O 1
ATOM 1444 N N . SER A 1 221 ? 17.770 36.399 44.090 1.00 15.25 222 SER A N 1
ATOM 1445 C CA . SER A 1 221 ? 18.650 36.323 42.935 1.00 14.90 222 SER A CA 1
ATOM 1446 C C . SER A 1 221 ? 19.934 35.575 43.269 1.00 17.02 222 SER A C 1
ATOM 1447 O O . SER A 1 221 ? 20.173 35.237 44.433 1.00 16.74 222 SER A O 1
ATOM 1450 N N . GLU A 1 222 ? 20.766 35.331 42.262 1.00 15.16 223 GLU A N 1
ATOM 1451 C CA . GLU A 1 222 ? 22.035 34.658 42.482 1.00 17.98 223 GLU A CA 1
ATOM 1452 C C . GLU A 1 222 ? 23.077 35.615 43.037 1.00 16.37 223 GLU A C 1
ATOM 1453 O O . GLU A 1 222 ? 24.006 35.193 43.733 1.00 19.31 223 GLU A O 1
ATOM 1459 N N . GLN A 1 223 ? 22.924 36.899 42.728 1.00 15.37 224 GLN A N 1
ATOM 1460 C CA . GLN A 1 223 ? 23.913 37.915 43.072 1.00 15.41 224 GLN A CA 1
ATOM 1461 C C . GLN A 1 223 ? 23.178 39.215 43.312 1.00 15.71 224 GLN A C 1
ATOM 1462 O O . GLN A 1 223 ? 22.024 39.366 42.886 1.00 16.41 224 GLN A O 1
ATOM 1468 N N . ARG A 1 224 ? 23.823 40.159 43.988 1.00 15.72 225 ARG A N 1
ATOM 1469 C CA . ARG A 1 224 ? 23.155 41.427 44.228 1.00 15.71 225 ARG A CA 1
ATOM 1470 C C . ARG A 1 224 ? 22.948 42.149 42.904 1.00 16.27 225 ARG A C 1
ATOM 1471 O O . ARG A 1 224 ? 23.770 42.037 41.994 1.00 17.87 225 ARG A O 1
ATOM 1479 N N . ILE A 1 225 ? 21.854 42.887 42.789 1.00 16.15 226 ILE A N 1
ATOM 1480 C CA . ILE A 1 225 ? 21.525 43.513 41.511 1.00 15.51 226 ILE A CA 1
ATOM 1481 C C . ILE A 1 225 ? 21.596 45.033 41.548 1.00 15.89 226 ILE A C 1
ATOM 1482 O O . ILE A 1 225 ? 21.479 45.660 42.606 1.00 15.51 226 ILE A O 1
ATOM 1487 N N . LYS A 1 226 ? 21.792 45.610 40.367 1.00 16.85 227 LYS A N 1
ATOM 1488 C CA . LYS A 1 226 ? 21.855 47.058 40.192 1.00 17.44 227 LYS A CA 1
ATOM 1489 C C . LYS A 1 226 ? 20.624 47.755 40.767 1.00 16.88 227 LYS A C 1
ATOM 1490 O O . LYS A 1 226 ? 19.495 47.343 40.507 1.00 18.03 227 LYS A O 1
ATOM 1496 N N . GLY A 1 227 ? 20.850 48.809 41.548 1.00 16.28 228 GLY A N 1
ATOM 1497 C CA . GLY A 1 227 ? 19.772 49.535 42.205 1.00 18.64 228 GLY A CA 1
ATOM 1498 C C . GLY A 1 227 ? 19.432 49.001 43.588 1.00 17.27 228 GLY A C 1
ATOM 1499 O O . GLY A 1 227 ? 18.714 49.653 44.355 1.00 17.17 228 GLY A O 1
ATOM 1500 N N . PHE A 1 228 ? 19.954 47.813 43.896 1.00 15.77 229 PHE A N 1
ATOM 1501 C CA . PHE A 1 228 ? 19.719 47.138 45.171 1.00 15.09 229 PHE A CA 1
ATOM 1502 C C . PHE A 1 228 ? 21.030 46.579 45.742 1.00 15.85 229 PHE A C 1
ATOM 1503 O O . PHE A 1 228 ? 21.025 45.564 46.452 1.00 16.10 229 PHE A O 1
ATOM 1511 N N . GLU A 1 229 ? 22.148 47.238 45.457 1.00 15.43 230 GLU A N 1
ATOM 1512 C CA . GLU A 1 229 ? 23.438 46.680 45.837 1.00 15.95 230 GLU A CA 1
ATOM 1513 C C . GLU A 1 229 ? 23.652 46.573 47.345 1.00 15.43 230 GLU A C 1
ATOM 1514 O O . GLU A 1 229 ? 24.544 45.849 47.790 1.00 15.62 230 GLU A O 1
ATOM 1520 N N . LYS A 1 230 ? 22.845 47.284 48.125 1.00 15.82 231 LYS A N 1
ATOM 1521 C CA . LYS A 1 230 ? 22.962 47.219 49.580 1.00 17.24 231 LYS A CA 1
ATOM 1522 C C . LYS A 1 230 ? 22.005 46.192 50.185 1.00 15.93 231 LYS A C 1
ATOM 1523 O O . LYS A 1 230 ? 21.956 46.028 51.410 1.00 17.77 231 LYS A O 1
ATOM 1529 N N . VAL A 1 231 ? 21.257 45.502 49.337 1.00 14.99 232 VAL A N 1
ATOM 1530 C CA . VAL A 1 231 ? 20.271 44.527 49.784 1.00 15.51 232 VAL A CA 1
ATOM 1531 C C . VAL A 1 231 ? 20.785 43.106 49.566 1.00 15.33 232 VAL A C 1
ATOM 1532 O O . VAL A 1 231 ? 21.154 42.750 48.452 1.00 15.79 232 VAL A O 1
ATOM 1536 N N . PRO A 1 232 ? 20.816 42.284 50.626 1.00 15.45 233 PRO A N 1
ATOM 1537 C CA . PRO A 1 232 ? 21.319 40.917 50.455 1.00 14.94 233 PRO A CA 1
ATOM 1538 C C . PRO A 1 232 ? 20.404 40.073 49.587 1.00 14.62 233 PRO A C 1
ATOM 1539 O O . PRO A 1 232 ? 19.190 40.312 49.519 1.00 15.09 233 PRO A O 1
ATOM 1543 N N . THR A 1 233 ? 20.983 39.092 48.911 1.00 15.64 234 THR A N 1
ATOM 1544 C CA . THR A 1 233 ? 20.162 38.056 48.319 1.00 13.65 234 THR A CA 1
ATOM 1545 C C . THR A 1 233 ? 19.666 37.126 49.421 1.00 13.87 234 THR A C 1
ATOM 1546 O O . THR A 1 233 ? 20.264 37.056 50.490 1.00 15.36 234 THR A O 1
ATOM 1550 N N . LEU A 1 234 ? 18.595 36.386 49.162 1.00 14.46 235 LEU A N 1
ATOM 1551 C CA . LEU A 1 234 ? 18.200 35.339 50.094 1.00 14.94 235 LEU A CA 1
ATOM 1552 C C . LEU A 1 234 ? 19.309 34.294 50.235 1.00 16.70 235 LEU A C 1
ATOM 1553 O O . LEU A 1 234 ? 19.595 33.810 51.335 1.00 15.76 235 LEU A O 1
ATOM 1558 N N . LYS A 1 235 ? 19.968 33.964 49.128 1.00 15.41 236 LYS A N 1
ATOM 1559 C CA . LYS A 1 235 ? 20.988 32.924 49.159 1.00 16.23 236 LYS A CA 1
ATOM 1560 C C . LYS A 1 235 ? 22.138 33.287 50.086 1.00 17.65 236 LYS A C 1
ATOM 1561 O O . LYS A 1 235 ? 22.644 32.432 50.803 1.00 17.38 236 LYS A O 1
ATOM 1567 N N . GLU A 1 236 ? 22.548 34.548 50.101 1.00 17.29 237 GLU A N 1
ATOM 1568 C CA . GLU A 1 236 ? 23.662 34.925 50.963 1.00 20.03 237 GLU A CA 1
ATOM 1569 C C . GLU A 1 236 ? 23.239 34.974 52.440 1.00 19.45 237 GLU A C 1
ATOM 1570 O O . GLU A 1 236 ? 24.088 35.016 53.338 1.00 20.02 237 GLU A O 1
ATOM 1576 N N . ARG A 1 237 ? 21.929 34.942 52.680 1.00 17.65 238 ARG A N 1
ATOM 1577 C CA . ARG A 1 237 ? 21.372 34.841 54.026 1.00 18.83 238 ARG A CA 1
ATOM 1578 C C . ARG A 1 237 ? 20.936 33.408 54.328 1.00 18.78 238 ARG A C 1
ATOM 1579 O O . ARG A 1 237 ? 20.129 33.170 55.235 1.00 22.54 238 ARG A O 1
ATOM 1587 N N . ASN A 1 238 ? 21.472 32.464 53.556 1.00 19.36 239 ASN A N 1
ATOM 1588 C CA . ASN A 1 238 ? 21.272 31.029 53.790 1.00 20.44 239 ASN A CA 1
ATOM 1589 C C . ASN A 1 238 ? 19.822 30.590 53.573 1.00 20.39 239 ASN A C 1
ATOM 1590 O O . ASN A 1 238 ? 19.318 29.685 54.244 1.00 21.78 239 ASN A O 1
ATOM 1595 N N . ILE A 1 239 ? 19.161 31.236 52.623 1.00 17.72 240 ILE A N 1
ATOM 1596 C CA . ILE A 1 239 ? 17.829 30.834 52.206 1.00 18.65 240 ILE A CA 1
ATOM 1597 C C . ILE A 1 239 ? 17.896 30.607 50.698 1.00 18.41 240 ILE A C 1
ATOM 1598 O O . ILE A 1 239 ? 18.000 31.550 49.924 1.00 17.99 240 ILE A O 1
ATOM 1603 N N . ASP A 1 240 ? 17.871 29.344 50.285 1.00 18.82 241 ASP A N 1
ATOM 1604 C CA . ASP A 1 240 ? 18.253 28.970 48.928 1.00 20.09 241 ASP A CA 1
ATOM 1605 C C . ASP A 1 240 ? 17.117 29.124 47.930 1.00 18.63 241 ASP A C 1
ATOM 1606 O O . ASP A 1 240 ? 16.472 28.145 47.560 1.00 20.22 241 ASP A O 1
ATOM 1611 N N A ILE A 1 241 ? 16.891 30.360 47.489 0.85 17.16 242 ILE A N 1
ATOM 1612 N N B ILE A 1 241 ? 16.854 30.362 47.520 0.15 17.69 242 ILE A N 1
ATOM 1613 C CA A ILE A 1 241 ? 15.841 30.674 46.530 0.85 17.99 242 ILE A CA 1
ATOM 1614 C CA B ILE A 1 241 ? 15.847 30.638 46.501 0.15 17.11 242 ILE A CA 1
ATOM 1615 C C A ILE A 1 241 ? 16.314 31.694 45.508 0.85 15.41 242 ILE A C 1
ATOM 1616 C C B ILE A 1 241 ? 16.328 31.681 45.505 0.15 16.65 242 ILE A C 1
ATOM 1617 O O A ILE A 1 241 ? 16.780 32.778 45.884 0.85 17.71 242 ILE A O 1
ATOM 1618 O O B ILE A 1 241 ? 16.818 32.746 45.884 0.15 16.90 242 ILE A O 1
ATOM 1627 N N . SER A 1 242 ? 16.180 31.359 44.228 1.00 16.77 243 SER A N 1
ATOM 1628 C CA . SER A 1 242 ? 16.346 32.329 43.159 1.00 16.16 243 SER A CA 1
ATOM 1629 C C . SER A 1 242 ? 15.148 32.163 42.247 1.00 16.27 243 SER A C 1
ATOM 1630 O O . SER A 1 242 ? 14.911 31.078 41.718 1.00 18.50 243 SER A O 1
ATOM 1633 N N . ILE A 1 243 ? 14.361 33.216 42.102 1.00 14.58 244 ILE A N 1
ATOM 1634 C CA . ILE A 1 243 ? 13.178 33.132 41.263 1.00 14.58 244 ILE A CA 1
ATOM 1635 C C . ILE A 1 243 ? 12.828 34.514 40.724 1.00 15.42 244 ILE A C 1
ATOM 1636 O O . ILE A 1 243 ? 13.038 35.525 41.391 1.00 14.94 244 ILE A O 1
ATOM 1641 N N . GLY A 1 244 ? 12.341 34.553 39.488 1.00 14.87 245 GLY A N 1
ATOM 1642 C CA . GLY A 1 244 ? 11.987 35.798 38.832 1.00 15.54 245 GLY A CA 1
ATOM 1643 C C . GLY A 1 244 ? 11.596 35.511 37.397 1.00 14.59 245 GLY A C 1
ATOM 1644 O O . GLY A 1 244 ? 11.648 34.362 36.948 1.00 15.37 245 GLY A O 1
ATOM 1645 N N . THR A 1 245 ? 11.188 36.542 36.676 1.00 13.16 246 THR A N 1
ATOM 1646 C CA . THR A 1 245 ? 10.826 36.363 35.282 1.00 13.15 246 THR A CA 1
ATOM 1647 C C . THR A 1 245 ? 12.070 36.519 34.414 1.00 14.06 246 THR A C 1
ATOM 1648 O O . THR A 1 245 ? 13.030 37.207 34.787 1.00 14.93 246 THR A O 1
ATOM 1652 N N . TRP A 1 246 ? 12.080 35.870 33.255 1.00 13.15 247 TRP A N 1
ATOM 1653 C CA . TRP A 1 246 ? 13.238 35.961 32.387 1.00 13.97 247 TRP A CA 1
ATOM 1654 C C . TRP A 1 246 ? 12.848 35.802 30.933 1.00 13.62 247 TRP A C 1
ATOM 1655 O O . TRP A 1 246 ? 11.747 35.357 30.607 1.00 13.53 247 TRP A O 1
ATOM 1666 N N . ARG A 1 247 ? 13.772 36.198 30.067 1.00 13.28 248 ARG A N 1
ATOM 1667 C CA . ARG A 1 247 ? 13.625 36.099 28.619 1.00 12.75 248 ARG A CA 1
ATOM 1668 C C . ARG A 1 247 ? 14.945 35.621 28.052 1.00 13.76 248 ARG A C 1
ATOM 1669 O O . ARG A 1 247 ? 16.012 36.097 28.473 1.00 13.79 248 ARG A O 1
ATOM 1677 N N . GLY A 1 248 ? 14.881 34.697 27.098 1.00 13.34 249 GLY A N 1
ATOM 1678 C CA . GLY A 1 248 ? 16.080 34.191 26.454 1.00 13.68 249 GLY A CA 1
ATOM 1679 C C . GLY A 1 248 ? 15.783 33.719 25.052 1.00 12.77 249 GLY A C 1
ATOM 1680 O O . GLY A 1 248 ? 14.678 33.902 24.552 1.00 14.22 249 GLY A O 1
ATOM 1681 N N . LEU A 1 249 ? 16.782 33.104 24.436 1.00 12.55 250 LEU A N 1
ATOM 1682 C CA . LEU A 1 249 ? 16.755 32.693 23.032 1.00 12.64 250 LEU A CA 1
ATOM 1683 C C . LEU A 1 249 ? 17.137 31.225 22.917 1.00 12.14 250 LEU A C 1
ATOM 1684 O O . LEU A 1 249 ? 18.026 30.742 23.629 1.00 12.99 250 LEU A O 1
ATOM 1689 N N . ALA A 1 250 ? 16.467 30.512 22.020 1.00 12.32 251 ALA A N 1
ATOM 1690 C CA . ALA A 1 250 ? 16.751 29.093 21.814 1.00 13.17 251 ALA A CA 1
ATOM 1691 C C . ALA A 1 250 ? 16.351 28.654 20.414 1.00 12.64 251 ALA A C 1
ATOM 1692 O O . ALA A 1 250 ? 15.559 29.317 19.755 1.00 14.67 251 ALA A O 1
ATOM 1694 N N . VAL A 1 251 ? 16.912 27.535 19.967 1.00 14.15 252 VAL A N 1
ATOM 1695 C CA . VAL A 1 251 ? 16.482 26.896 18.721 1.00 13.94 252 VAL A CA 1
ATOM 1696 C C . VAL A 1 251 ? 15.965 25.501 19.037 1.00 14.22 252 VAL A C 1
ATOM 1697 O O . VAL A 1 251 ? 16.096 25.026 20.169 1.00 15.00 252 VAL A O 1
ATOM 1701 N N . THR A 1 252 ? 15.382 24.833 18.052 1.00 14.77 253 THR A N 1
ATOM 1702 C CA . THR A 1 252 ? 14.825 23.521 18.316 1.00 14.87 253 THR A CA 1
ATOM 1703 C C . THR A 1 252 ? 15.927 22.495 18.574 1.00 15.65 253 THR A C 1
ATOM 1704 O O . THR A 1 252 ? 17.035 22.591 18.039 1.00 15.38 253 THR A O 1
ATOM 1708 N N . LYS A 1 253 ? 15.613 21.524 19.423 1.00 16.67 254 LYS A N 1
ATOM 1709 C CA . LYS A 1 253 ? 16.473 20.363 19.612 1.00 18.06 254 LYS A CA 1
ATOM 1710 C C . LYS A 1 253 ? 16.821 19.744 18.259 1.00 19.09 254 LYS A C 1
ATOM 1711 O O . LYS A 1 253 ? 15.982 19.689 17.361 1.00 21.24 254 LYS A O 1
ATOM 1717 N N . GLY A 1 254 ? 18.066 19.311 18.095 1.00 18.87 255 GLY A N 1
ATOM 1718 C CA . GLY A 1 254 ? 18.478 18.668 16.862 1.00 21.72 255 GLY A CA 1
ATOM 1719 C C . GLY A 1 254 ? 19.146 19.601 15.870 1.00 16.75 255 GLY A C 1
ATOM 1720 O O . GLY A 1 254 ? 19.615 19.163 14.824 1.00 19.01 255 GLY A O 1
ATOM 1721 N N . THR A 1 255 ? 19.184 20.893 16.189 1.00 16.77 256 THR A N 1
ATOM 1722 C CA . THR A 1 255 ? 19.873 21.863 15.348 1.00 16.46 256 THR A CA 1
ATOM 1723 C C . THR A 1 255 ? 21.369 21.556 15.370 1.00 17.56 256 THR A C 1
ATOM 1724 O O . THR A 1 255 ? 21.926 21.343 16.448 1.00 17.87 256 THR A O 1
ATOM 1728 N N . PRO A 1 256 ? 22.022 21.524 14.195 1.00 16.63 257 PRO A N 1
ATOM 1729 C CA . PRO A 1 256 ? 23.466 21.242 14.162 1.00 18.18 257 PRO A CA 1
ATOM 1730 C C . PRO A 1 256 ? 24.297 22.182 15.034 1.00 18.57 257 PRO A C 1
ATOM 1731 O O . PRO A 1 256 ? 23.982 23.368 15.123 1.00 16.77 257 PRO A O 1
ATOM 1735 N N . PRO A 1 257 ? 25.352 21.655 15.673 1.00 18.35 258 PRO A N 1
ATOM 1736 C CA . PRO A 1 257 ? 26.161 22.467 16.585 1.00 17.36 258 PRO A CA 1
ATOM 1737 C C . PRO A 1 257 ? 26.818 23.660 15.907 1.00 19.14 258 PRO A C 1
ATOM 1738 O O . PRO A 1 257 ? 26.997 24.697 16.546 1.00 18.89 258 PRO A O 1
ATOM 1742 N N . GLU A 1 258 ? 27.173 23.528 14.636 1.00 18.56 259 GLU A N 1
ATOM 1743 C CA . GLU A 1 258 ? 27.809 24.628 13.921 1.00 18.96 259 GLU A CA 1
ATOM 1744 C C . GLU A 1 258 ? 26.860 25.822 13.820 1.00 19.21 259 GLU A C 1
ATOM 1745 O O . GLU A 1 258 ? 27.284 26.977 13.901 1.00 21.29 259 GLU A O 1
ATOM 1751 N N . ILE A 1 259 ? 25.573 25.532 13.665 1.00 17.02 260 ILE A N 1
ATOM 1752 C CA . ILE A 1 259 ? 24.546 26.561 13.581 1.00 15.40 260 ILE A CA 1
ATOM 1753 C C . ILE A 1 259 ? 24.293 27.188 14.956 1.00 14.71 260 ILE A C 1
ATOM 1754 O O . ILE A 1 259 ? 24.235 28.420 15.101 1.00 15.05 260 ILE A O 1
ATOM 1759 N N . VAL A 1 260 ? 24.154 26.338 15.967 1.00 14.97 261 VAL A N 1
ATOM 1760 C CA . VAL A 1 260 ? 24.050 26.813 17.338 1.00 13.81 261 VAL A CA 1
ATOM 1761 C C . VAL A 1 260 ? 25.211 27.748 17.677 1.00 15.35 261 VAL A C 1
ATOM 1762 O O . VAL A 1 260 ? 25.016 28.811 18.279 1.00 15.54 261 VAL A O 1
ATOM 1766 N N . ASN A 1 261 ? 26.412 27.373 17.266 1.00 13.92 262 ASN A N 1
ATOM 1767 C CA . ASN A 1 261 ? 27.569 28.180 17.605 1.00 14.66 262 ASN A CA 1
ATOM 1768 C C . ASN A 1 261 ? 27.594 29.526 16.876 1.00 13.91 262 ASN A C 1
ATOM 1769 O O . ASN A 1 261 ? 28.067 30.529 17.429 1.00 15.91 262 ASN A O 1
ATOM 1774 N N . VAL A 1 262 ? 27.114 29.561 15.640 1.00 14.53 263 VAL A N 1
ATOM 1775 C CA . VAL A 1 262 ? 26.995 30.834 14.941 1.00 15.11 263 VAL A CA 1
ATOM 1776 C C . VAL A 1 262 ? 26.076 31.772 15.722 1.00 14.54 263 VAL A C 1
ATOM 1777 O O . VAL A 1 262 ? 26.387 32.959 15.906 1.00 14.31 263 VAL A O 1
ATOM 1781 N N . LEU A 1 263 ? 24.963 31.239 16.204 1.00 13.41 264 LEU A N 1
ATOM 1782 C CA . LEU A 1 263 ? 24.024 32.055 16.955 1.00 14.21 264 LEU A CA 1
ATOM 1783 C C . LEU A 1 263 ? 24.560 32.447 18.329 1.00 14.60 264 LEU A C 1
ATOM 1784 O O . LEU A 1 263 ? 24.349 33.577 18.763 1.00 14.65 264 LEU A O 1
ATOM 1789 N N . ARG A 1 264 ? 25.249 31.539 19.017 1.00 13.81 265 ARG A N 1
ATOM 1790 C CA . ARG A 1 264 ? 25.821 31.867 20.314 1.00 13.57 265 ARG A CA 1
ATOM 1791 C C . ARG A 1 264 ? 26.904 32.933 20.199 1.00 14.08 265 ARG A C 1
ATOM 1792 O O . ARG A 1 264 ? 26.960 33.863 21.010 1.00 14.67 265 ARG A O 1
ATOM 1800 N N . ALA A 1 265 ? 27.774 32.800 19.202 1.00 13.42 266 ALA A N 1
ATOM 1801 C CA . ALA A 1 265 ? 28.839 33.772 18.996 1.00 14.15 266 ALA A CA 1
ATOM 1802 C C . ALA A 1 265 ? 28.267 35.140 18.642 1.00 14.77 266 ALA A C 1
ATOM 1803 O O . ALA A 1 265 ? 28.728 36.164 19.161 1.00 15.98 266 ALA A O 1
ATOM 1805 N N . ALA A 1 266 ? 27.279 35.174 17.752 1.00 14.88 267 ALA A N 1
ATOM 1806 C CA . ALA A 1 266 ? 26.667 36.448 17.395 1.00 14.72 267 ALA A CA 1
ATOM 1807 C C . ALA A 1 266 ? 25.993 37.090 18.603 1.00 15.51 267 ALA A C 1
ATOM 1808 O O . ALA A 1 266 ? 26.116 38.292 18.822 1.00 15.20 267 ALA A O 1
ATOM 1810 N N . THR A 1 267 ? 25.293 36.286 19.397 1.00 12.90 268 THR A N 1
ATOM 1811 C CA . THR A 1 267 ? 24.573 36.817 20.547 1.00 13.10 268 THR A CA 1
ATOM 1812 C C . THR A 1 267 ? 25.543 37.408 21.566 1.00 13.95 268 THR A C 1
ATOM 1813 O O . THR A 1 267 ? 25.252 38.449 22.164 1.00 14.83 268 THR A O 1
ATOM 1817 N N . ALA A 1 268 ? 26.706 36.788 21.735 1.00 13.08 269 ALA A N 1
ATOM 1818 C CA . ALA A 1 268 ? 27.703 37.331 22.647 1.00 14.14 269 ALA A CA 1
ATOM 1819 C C . ALA A 1 268 ? 28.139 38.734 22.232 1.00 15.70 269 ALA A C 1
ATOM 1820 O O . ALA A 1 268 ? 28.452 39.572 23.084 1.00 16.32 269 ALA A O 1
ATOM 1822 N N . LYS A 1 269 ? 28.152 38.994 20.925 1.00 15.17 270 LYS A N 1
ATOM 1823 C CA . LYS A 1 269 ? 28.456 40.332 20.413 1.00 13.82 270 LYS A CA 1
ATOM 1824 C C . LYS A 1 269 ? 27.261 41.268 20.549 1.00 14.52 270 LYS A C 1
ATOM 1825 O O . LYS A 1 269 ? 27.392 42.425 20.950 1.00 16.30 270 LYS A O 1
ATOM 1831 N N . ILE A 1 270 ? 26.090 40.761 20.198 1.00 14.47 271 ILE A N 1
ATOM 1832 C CA . ILE A 1 270 ? 24.897 41.585 20.162 1.00 14.11 271 ILE A CA 1
ATOM 1833 C C . ILE A 1 270 ? 24.552 42.158 21.539 1.00 15.47 271 ILE A C 1
ATOM 1834 O O . ILE A 1 270 ? 24.144 43.315 21.642 1.00 14.65 271 ILE A O 1
ATOM 1839 N N . VAL A 1 271 ? 24.759 41.379 22.597 1.00 13.95 272 VAL A N 1
ATOM 1840 C CA . VAL A 1 271 ? 24.397 41.870 23.927 1.00 14.79 272 VAL A CA 1
ATOM 1841 C C . VAL A 1 271 ? 25.328 42.967 24.423 1.00 15.81 272 VAL A C 1
ATOM 1842 O O . VAL A 1 271 ? 25.019 43.598 25.436 1.00 18.82 272 VAL A O 1
ATOM 1846 N N . THR A 1 272 ? 26.436 43.218 23.726 1.00 16.97 273 THR A N 1
ATOM 1847 C CA . THR A 1 272 ? 27.302 44.336 24.081 1.00 18.08 273 THR A CA 1
ATOM 1848 C C . THR A 1 272 ? 26.881 45.637 23.402 1.00 16.52 273 THR A C 1
ATOM 1849 O O . THR A 1 272 ? 27.447 46.693 23.682 1.00 19.48 273 THR A O 1
ATOM 1853 N N . GLU A 1 273 ? 25.896 45.567 22.509 1.00 16.16 274 GLU A N 1
ATOM 1854 C CA . GLU A 1 273 ? 25.401 46.769 21.843 1.00 17.35 274 GLU A CA 1
ATOM 1855 C C . GLU A 1 273 ? 24.638 47.687 22.794 1.00 16.06 274 GLU A C 1
ATOM 1856 O O . GLU A 1 273 ? 23.690 47.264 23.453 1.00 16.33 274 GLU A O 1
ATOM 1862 N N . GLN A 1 274 ? 25.040 48.949 22.838 1.00 17.26 275 GLN A N 1
ATOM 1863 C CA . GLN A 1 274 ? 24.397 49.922 23.707 1.00 18.97 275 GLN A CA 1
ATOM 1864 C C . GLN A 1 274 ? 22.909 50.058 23.411 1.00 17.55 275 GLN A C 1
ATOM 1865 O O . GLN A 1 274 ? 22.114 50.210 24.332 1.00 17.60 275 GLN A O 1
ATOM 1871 N N . SER A 1 275 ? 22.528 49.974 22.140 1.00 18.32 276 SER A N 1
ATOM 1872 C CA . SER A 1 275 ? 21.121 50.111 21.775 1.00 17.48 276 SER A CA 1
ATOM 1873 C C . SER A 1 275 ? 20.260 49.049 22.449 1.00 16.76 276 SER A C 1
ATOM 1874 O O . SER A 1 275 ? 19.129 49.316 22.841 1.00 17.32 276 SER A O 1
ATOM 1877 N N . LEU A 1 276 ? 20.783 47.839 22.582 1.00 16.46 277 LEU A N 1
ATOM 1878 C CA . LEU A 1 276 ? 20.023 46.773 23.226 1.00 17.07 277 LEU A CA 1
ATOM 1879 C C . LEU A 1 276 ? 19.893 47.030 24.721 1.00 18.43 277 LEU A C 1
ATOM 1880 O O . LEU A 1 276 ? 18.824 46.844 25.309 1.00 16.66 277 LEU A O 1
ATOM 1885 N N . ARG A 1 277 ? 20.983 47.461 25.343 1.00 17.44 278 ARG A N 1
ATOM 1886 C CA . ARG A 1 277 ? 20.958 47.763 26.765 1.00 16.90 278 ARG A CA 1
ATOM 1887 C C . ARG A 1 277 ? 20.015 48.936 27.038 1.00 16.33 278 ARG A C 1
ATOM 1888 O O . ARG A 1 277 ? 19.305 48.955 28.041 1.00 18.33 278 ARG A O 1
ATOM 1896 N N . ASP A 1 278 ? 19.999 49.912 26.136 1.00 17.31 279 ASP A N 1
ATOM 1897 C CA . ASP A 1 278 ? 19.095 51.045 26.273 1.00 17.84 279 ASP A CA 1
ATOM 1898 C C . ASP A 1 278 ? 17.638 50.603 26.201 1.00 19.23 279 ASP A C 1
ATOM 1899 O O . ASP A 1 278 ? 16.797 51.106 26.936 1.00 18.02 279 ASP A O 1
ATOM 1904 N N . ALA A 1 279 ? 17.339 49.678 25.297 1.00 16.44 280 ALA A N 1
ATOM 1905 C CA . ALA A 1 279 ? 15.974 49.180 25.145 1.00 17.65 280 ALA A CA 1
ATOM 1906 C C . ALA A 1 279 ? 15.499 48.457 26.410 1.00 17.19 280 ALA A C 1
ATOM 1907 O O . ALA A 1 279 ? 14.372 48.648 26.870 1.00 17.89 280 ALA A O 1
ATOM 1909 N N . LEU A 1 280 ? 16.362 47.620 26.973 1.00 15.78 281 LEU A N 1
ATOM 1910 C CA . LEU A 1 280 ? 16.059 46.958 28.238 1.00 15.46 281 LEU A CA 1
ATOM 1911 C C . LEU A 1 280 ? 15.783 47.990 29.325 1.00 17.00 281 LEU A C 1
ATOM 1912 O O . LEU A 1 280 ? 14.808 47.869 30.064 1.00 18.16 281 LEU A O 1
ATOM 1917 N N . ASP A 1 281 ? 16.619 49.022 29.415 1.00 17.27 282 ASP A N 1
ATOM 1918 C CA . ASP A 1 281 ? 16.400 50.068 30.413 1.00 18.58 282 ASP A CA 1
ATOM 1919 C C . ASP A 1 281 ? 15.060 50.786 30.235 1.00 19.33 282 ASP A C 1
ATOM 1920 O O . ASP A 1 281 ? 14.357 51.021 31.210 1.00 20.14 282 ASP A O 1
ATOM 1925 N N . ARG A 1 282 ? 14.695 51.128 29.000 1.00 19.39 283 ARG A N 1
ATOM 1926 C CA . ARG A 1 282 ? 13.419 51.804 28.757 1.00 19.27 283 ARG A CA 1
ATOM 1927 C C . ARG A 1 282 ? 12.224 50.970 29.193 1.00 19.50 283 ARG A C 1
ATOM 1928 O O . ARG A 1 282 ? 11.207 51.511 29.616 1.00 20.92 283 ARG A O 1
ATOM 1936 N N . GLN A 1 283 ? 12.348 49.655 29.082 1.00 17.27 284 GLN A N 1
ATOM 1937 C CA . GLN A 1 283 ? 11.258 48.756 29.439 1.00 18.06 284 GLN A CA 1
ATOM 1938 C C . GLN A 1 283 ? 11.332 48.304 30.897 1.00 17.61 284 GLN A C 1
ATOM 1939 O O . GLN A 1 283 ? 10.527 47.480 31.343 1.00 19.50 284 GLN A O 1
ATOM 1945 N N . ASN A 1 284 ? 12.275 48.869 31.649 1.00 17.22 285 ASN A N 1
ATOM 1946 C CA . ASN A 1 284 ? 12.514 48.477 33.044 1.00 17.39 285 ASN A CA 1
ATOM 1947 C C . ASN A 1 284 ? 12.702 46.955 33.189 1.00 18.27 285 ASN A C 1
ATOM 1948 O O . ASN A 1 284 ? 12.148 46.327 34.097 1.00 19.07 285 ASN A O 1
ATOM 1961 N N . GLY A 1 286 ? 15.668 43.999 33.573 1.00 16.17 287 GLY A N 1
ATOM 1962 C CA . GLY A 1 286 ? 17.064 43.824 33.938 1.00 16.51 287 GLY A CA 1
ATOM 1963 C C . GLY A 1 286 ? 17.878 43.048 32.923 1.00 16.98 287 GLY A C 1
ATOM 1964 O O . GLY A 1 286 ? 17.424 42.046 32.368 1.00 15.67 287 GLY A O 1
ATOM 1965 N N . TYR A 1 287 ? 19.087 43.542 32.667 1.00 16.69 288 TYR A N 1
ATOM 1966 C CA . TYR A 1 287 ? 20.049 42.868 31.810 1.00 16.47 288 TYR A CA 1
ATOM 1967 C C . TYR A 1 287 ? 20.626 41.672 32.555 1.00 15.58 288 TYR A C 1
ATOM 1968 O O . TYR A 1 287 ? 21.115 41.811 33.672 1.00 16.52 288 TYR A O 1
ATOM 1977 N N . ALA A 1 288 ? 20.577 40.493 31.952 1.00 14.43 289 ALA A N 1
ATOM 1978 C CA . ALA A 1 288 ? 21.126 39.317 32.620 1.00 15.86 289 ALA A CA 1
ATOM 1979 C C . AL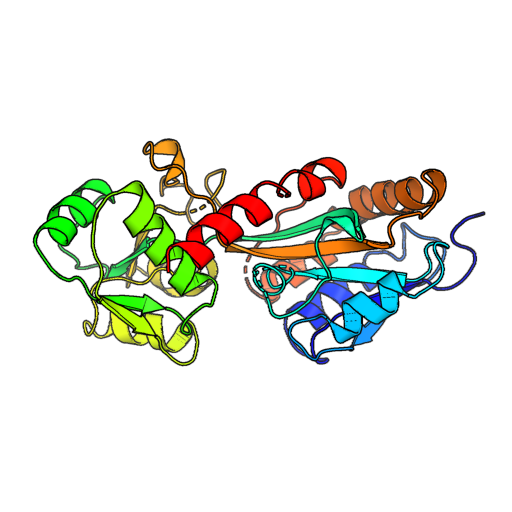A A 1 288 ? 21.548 38.296 31.580 1.00 14.89 289 ALA A C 1
ATOM 1980 O O . ALA A 1 288 ? 20.967 37.222 31.458 1.00 16.72 289 ALA A O 1
ATOM 1982 N N . TYR A 1 289 ? 22.561 38.658 30.806 1.00 15.67 290 TYR A N 1
ATOM 1983 C CA . TYR A 1 289 ? 23.101 37.767 29.792 1.00 15.81 290 TYR A CA 1
ATOM 1984 C C . TYR A 1 289 ? 23.699 36.530 30.445 1.00 13.66 290 TYR A C 1
ATOM 1985 O O . TYR A 1 289 ? 24.492 36.637 31.373 1.00 17.07 290 TYR A O 1
ATOM 1994 N N . ALA A 1 290 ? 23.307 35.357 29.963 1.00 14.78 291 ALA A N 1
ATOM 1995 C CA . ALA A 1 290 ? 23.947 34.109 30.346 1.00 14.34 291 ALA A CA 1
ATOM 1996 C C . ALA A 1 290 ? 24.210 33.319 29.080 1.00 14.21 291 ALA A C 1
ATOM 1997 O O . ALA A 1 290 ? 23.372 33.263 28.190 1.00 13.91 291 ALA A O 1
ATOM 1999 N N . GLU A 1 291 ? 25.385 32.717 29.004 1.00 15.16 292 GLU A N 1
ATOM 2000 C CA . GLU A 1 291 ? 25.742 31.893 27.860 1.00 14.73 292 GLU A CA 1
ATOM 2001 C C . GLU A 1 291 ? 24.786 30.719 27.713 1.00 12.85 292 GLU A C 1
ATOM 2002 O O . GLU A 1 291 ? 24.130 30.318 28.676 1.00 14.06 292 GLU A O 1
ATOM 2008 N N . GLY A 1 292 ? 24.698 30.175 26.505 1.00 16.07 293 GLY A N 1
ATOM 2009 C CA . GLY A 1 292 ? 23.761 29.102 26.214 1.00 16.53 293 GLY A CA 1
ATOM 2010 C C . GLY A 1 292 ? 23.754 27.949 27.199 1.00 16.21 293 GLY A C 1
ATOM 2011 O O . GLY A 1 292 ? 22.716 27.607 27.766 1.00 15.33 293 GLY A O 1
ATOM 2012 N N . GLU A 1 293 ? 24.910 27.340 27.433 1.00 17.33 294 GLU A N 1
ATOM 2013 C CA . GLU A 1 293 ? 24.974 26.190 28.327 1.00 19.78 294 GLU A CA 1
ATOM 2014 C C . GLU A 1 293 ? 24.581 26.573 29.755 1.00 19.34 294 GLU A C 1
ATOM 2015 O O . GLU A 1 293 ? 23.912 25.805 30.454 1.00 19.44 294 GLU A O 1
ATOM 2021 N N . ALA A 1 294 ? 24.968 27.770 30.185 1.00 18.94 295 ALA A N 1
ATOM 2022 C CA . ALA A 1 294 ? 24.589 28.239 31.515 1.00 20.57 295 ALA A CA 1
ATOM 2023 C C . ALA A 1 294 ? 23.077 28.438 31.617 1.00 17.52 295 ALA A C 1
ATOM 2024 O O . ALA A 1 294 ? 22.463 28.111 32.631 1.00 19.04 295 ALA A O 1
ATOM 2026 N N . PHE A 1 295 ? 22.490 28.996 30.569 1.00 16.19 296 PHE A N 1
ATOM 2027 C CA . PHE A 1 295 ? 21.049 29.212 30.480 1.00 16.48 296 PHE A CA 1
ATOM 2028 C C . PHE A 1 295 ? 20.318 27.869 30.514 1.00 16.12 296 PHE A C 1
ATOM 2029 O O . PHE A 1 295 ? 19.310 27.705 31.215 1.00 17.63 296 PHE A O 1
ATOM 2037 N N . GLY A 1 296 ? 20.856 26.887 29.799 1.00 16.17 297 GLY A N 1
ATOM 2038 C CA . GLY A 1 296 ? 20.319 25.541 29.841 1.00 17.04 297 GLY A CA 1
ATOM 2039 C C . GLY A 1 296 ? 20.346 24.966 31.248 1.00 17.08 297 GLY A C 1
ATOM 2040 O O . GLY A 1 296 ? 19.370 24.356 31.691 1.00 17.69 297 GLY A O 1
ATOM 2041 N N . ALA A 1 297 ? 21.453 25.165 31.963 1.00 17.61 298 ALA A N 1
ATOM 2042 C CA . ALA A 1 297 ? 21.583 24.644 33.322 1.00 19.92 298 ALA A CA 1
ATOM 2043 C C . ALA A 1 297 ? 20.600 25.321 34.274 1.00 18.92 298 ALA A C 1
ATOM 2044 O O . ALA A 1 297 ? 20.036 24.672 35.160 1.00 20.80 298 ALA A O 1
ATOM 2046 N N . VAL A 1 298 ? 20.404 26.625 34.109 1.00 19.03 299 VAL A N 1
ATOM 2047 C CA . VAL A 1 298 ? 19.452 27.360 34.936 1.00 22.08 299 VAL A CA 1
ATOM 2048 C C . VAL A 1 298 ? 18.037 26.847 34.674 1.00 17.18 299 VAL A C 1
ATOM 2049 O O . VAL A 1 298 ? 17.256 26.640 35.610 1.00 18.41 299 VAL A O 1
ATOM 2061 N N . ALA A 1 300 ? 17.141 23.831 33.647 1.00 17.78 301 ALA A N 1
ATOM 2062 C CA . ALA A 1 300 ? 16.971 22.488 34.210 1.00 16.95 301 ALA A CA 1
ATOM 2063 C C . ALA A 1 300 ? 16.761 22.567 35.718 1.00 19.95 301 ALA A C 1
ATOM 2064 O O . ALA A 1 300 ? 15.890 21.893 36.279 1.00 19.73 301 ALA A O 1
ATOM 2066 N N . ARG A 1 301 ? 17.559 23.396 36.378 1.00 19.03 302 ARG A N 1
ATOM 2067 C CA . ARG A 1 301 ? 17.440 23.582 37.814 1.00 19.03 302 ARG A CA 1
ATOM 2068 C C . ARG A 1 301 ? 16.074 24.162 38.157 1.00 19.90 302 ARG A C 1
ATOM 2069 O O . ARG A 1 301 ? 15.393 23.687 39.068 1.00 20.94 302 ARG A O 1
ATOM 2077 N N . ASP A 1 302 ? 15.666 25.186 37.419 1.00 20.35 303 ASP A N 1
ATOM 2078 C CA . ASP A 1 302 ? 14.404 25.851 37.700 1.00 18.88 303 ASP A CA 1
ATOM 2079 C C . ASP A 1 302 ? 13.214 24.957 37.385 1.00 16.04 303 ASP A C 1
ATOM 2080 O O . ASP A 1 302 ? 12.215 24.997 38.096 1.00 18.44 303 ASP A O 1
ATOM 2085 N N . HIS A 1 303 ? 13.312 24.153 36.335 1.00 17.50 304 HIS A N 1
ATOM 2086 C CA . HIS A 1 303 ? 12.259 23.196 36.020 1.00 18.78 304 HIS A CA 1
ATOM 2087 C C . HIS A 1 303 ? 12.002 22.273 37.217 1.00 17.74 304 HIS A C 1
ATOM 2088 O O . HIS A 1 303 ? 10.855 22.061 37.608 1.00 19.75 304 HIS A O 1
ATOM 2095 N N . ALA A 1 304 ? 13.070 21.762 37.823 1.00 19.04 305 ALA A N 1
ATOM 2096 C CA . ALA A 1 304 ? 12.935 20.849 38.957 1.00 19.60 305 ALA A CA 1
ATOM 2097 C C . ALA A 1 304 ? 12.360 21.572 40.180 1.00 20.43 305 ALA A C 1
ATOM 2098 O O . ALA A 1 304 ? 11.546 21.021 40.921 1.00 20.97 305 ALA A O 1
ATOM 2100 N N . PHE A 1 305 ? 12.796 22.810 40.384 1.00 18.89 306 PHE A N 1
ATOM 2101 C CA . PHE A 1 305 ? 12.322 23.644 41.485 1.00 21.87 306 PHE A CA 1
ATOM 2102 C C . PHE A 1 305 ? 10.828 23.924 41.363 1.00 19.07 306 PHE A C 1
ATOM 2103 O O . PHE A 1 305 ? 10.077 23.777 42.330 1.00 20.64 306 PHE A O 1
ATOM 2111 N N . TYR A 1 306 ? 10.391 24.311 40.172 1.00 18.75 307 TYR A N 1
ATOM 2112 C CA . TYR A 1 306 ? 8.981 24.602 39.946 1.00 18.05 307 TYR A CA 1
ATOM 2113 C C . TYR A 1 306 ? 8.133 23.338 40.059 1.00 19.33 307 TYR A C 1
ATOM 2114 O O . TYR A 1 306 ? 7.026 23.384 40.584 1.00 20.75 307 TYR A O 1
ATOM 2123 N N . LYS A 1 307 ? 8.652 22.218 39.560 1.00 20.59 308 LYS A N 1
ATOM 2124 C CA . LYS A 1 307 ? 7.947 20.942 39.675 1.00 20.90 308 LYS A CA 1
ATOM 2125 C C . LYS A 1 307 ? 7.638 20.637 41.131 1.00 23.01 308 LYS A C 1
ATOM 2126 O O . LYS A 1 307 ? 6.496 20.337 41.479 1.00 24.73 308 LYS A O 1
ATOM 2132 N N . GLY A 1 308 ? 8.653 20.734 41.985 1.00 22.42 309 GLY A N 1
ATOM 2133 C CA . GLY A 1 308 ? 8.490 20.420 43.393 1.00 22.68 309 GLY A CA 1
ATOM 2134 C C . GLY A 1 308 ? 7.518 21.347 44.092 1.00 24.52 309 GLY A C 1
ATOM 2135 O O . GLY A 1 308 ? 6.694 20.910 44.891 1.00 24.75 309 GLY A O 1
ATOM 2136 N N . LEU A 1 309 ? 7.610 22.633 43.781 1.00 23.82 310 LEU A N 1
ATOM 2137 C CA . LEU A 1 309 ? 6.787 23.640 44.436 1.00 23.34 310 LEU A CA 1
ATOM 2138 C C . LEU A 1 309 ? 5.333 23.554 43.984 1.00 24.28 310 LEU A C 1
ATOM 2139 O O . LEU A 1 309 ? 4.416 23.589 44.805 1.00 26.18 310 LEU A O 1
ATOM 2144 N N . ILE A 1 310 ? 5.128 23.443 42.674 1.00 23.93 311 ILE A N 1
ATOM 2145 C CA . ILE A 1 310 ? 3.780 23.314 42.130 1.00 25.31 311 ILE A CA 1
ATOM 2146 C C . ILE A 1 310 ? 3.095 22.062 42.670 1.00 26.72 311 ILE A C 1
ATOM 2147 O O . ILE A 1 310 ? 1.910 22.091 43.010 1.00 31.26 311 ILE A O 1
ATOM 2152 N N . ASN A 1 311 ? 3.846 20.969 42.771 1.00 26.56 312 ASN A N 1
ATOM 2153 C CA . ASN A 1 311 ? 3.303 19.737 43.330 1.00 28.03 312 ASN A CA 1
ATOM 2154 C C . ASN A 1 311 ? 2.896 19.913 44.785 1.00 32.22 312 ASN A C 1
ATOM 2155 O O . ASN A 1 311 ? 1.839 19.441 45.192 1.00 31.42 312 ASN A O 1
ATOM 2160 N N . LYS A 1 312 ? 3.732 20.595 45.563 1.00 32.34 313 LYS A N 1
ATOM 2161 C CA . LYS A 1 312 ? 3.424 20.850 46.967 1.00 30.29 313 LYS A CA 1
ATOM 2162 C C . LYS A 1 312 ? 2.144 21.663 47.111 1.00 31.30 313 LYS A C 1
ATOM 2163 O O . LYS A 1 312 ? 1.304 21.366 47.961 1.00 34.70 313 LYS A O 1
ATOM 2169 N N . LEU A 1 313 ? 2.003 22.689 46.277 1.00 31.89 314 LEU A N 1
ATOM 2170 C CA . LEU A 1 313 ? 0.827 23.548 46.315 1.00 32.76 314 LEU A CA 1
ATOM 2171 C C . LEU A 1 313 ? -0.386 22.847 45.708 1.00 34.37 314 LEU A C 1
ATOM 2172 O O . LEU A 1 313 ? -1.527 23.197 46.002 1.00 42.62 314 LEU A O 1
#

Sequence (283 aa):
TYPSRPIELIVPYPAGGGTDVLGRAFALASSVKHLPQNLIVVNKPGASGAIGWADVINGKPEGYKVALLATDLTQPNGLTKITHEDFIPIARLNYDPAAITVRADAPWNTVEEFLAAAKQGDFRVGNGGNGSTWHLAAAAVEDKTGVKFNHIPFAGAAPAALSLLGGHIEAITVSAAEVYAYTSTGKLKTLAVSEQRIKGFEKVPTLKERNIDIISIGTWRGLAVTKGTPPEIVNVLRAATAKIVTEQSLRDALDRQNGYAYAEGEAFGAVARDHAFYKGLINKL

B-factor: mean 21.02, std 8.06, range [12.14, 60.82]

Secondary structure (DSSP, 8-state):
----S-EEEEE-S-TTSHHHHHHHHHHHHTTTT-SS-EEEEE---GGGHHHHHHHHTS-SSSSEEEEEETT--------S--GGGEEEEEEEEEEEB-EEEETT-S--SHHHHHHHHTTS--EEEESSTTSHHHHHHHHHHHHH----EEEE-SSHHHHHHHHHTTSSSEE-SBHHHHHHHHTTTSEEEEE---S--TT-TTS--TGGGT-----EEEEEEEEETT--HHHHHHHHHHHHHHTT-HHHHHHHHHT--EEEEEHHHHHH--HHHHHHHHHHHH-

Solvent-accessible surface area: 12680 Å² total

Nearest PDB structures (foldseek):
  4x9t-assembly1_A  TM=1.002E+00  e=5.814E-59  Polaromonas sp. JS666
  2qpq-assembly2_B  TM=8.634E-01  e=7.588E-24  Bordetella pertussis
  8hk9-assembly2_A  TM=9.040E-01  e=2.905E-23  Piscinibacter sakaiensis
  7ndr-assembly1_E  TM=8.849E-01  e=1.336E-22  Comamonas sp.
  8hkb-assembly1_A  TM=7.114E-01  e=7.376E-22  Piscinibacter sakaiensis